Protein 1I4U (pdb70)

Sequence (361 aa):
DKIPDFVVPGKCASVDRNKLWAEQTPNRNSYAGVWYQFALTNNPYQLIEKCVRNEYSFDGKQFVIESTGIAYDGNLLKRNGKLYPNPFGEPHLSIDYENSFAAPLVILETDYSNYACLYSCIDYNFGYHSDFSFIFSRSANLADQYVKKCEAAFKNINVDTTRFVKTVQGSSCPYDTQKTLKIPDFVVPGKCASVDRNKLWAEQTPNRNSYAGVWYQFALTNNPYQLIEKCVRNEYSFDGKQFVIESTGIAYDGNLLKRNGKLYPNPFGEPHLSIDYENSFAAPLVILETDYSNYACLYSCIDYNFGYHSDFSFIFSRSANLADQYVKKCEAAFKNINVDTTRFVKTVQGSSCPYDTQKTL

Structure (mmCIF, N/CA/C/O backbone):
data_1I4U
#
_entry.id   1I4U
#
_cell.length_a   41.230
_cell.length_b   79.720
_cell.length_c   109.490
_cell.angle_alpha   90.00
_cell.angle_beta   90.00
_cell.angle_gamma   90.00
#
_symmetry.space_group_name_H-M   'P 21 21 21'
#
loop_
_entity.id
_entity.type
_entity.pdbx_description
1 polymer CRUSTACYANIN
2 non-polymer 'SULFATE ION'
3 non-polymer (4S)-2-METHYL-2,4-PENTANEDIOL
4 water water
#
loop_
_atom_site.group_PDB
_atom_site.id
_atom_site.type_symbol
_atom_site.label_atom_id
_atom_site.label_alt_id
_atom_site.label_comp_id
_atom_site.label_asym_id
_atom_site.label_entity_id
_atom_site.label_seq_id
_atom_site.pdbx_PDB_ins_code
_atom_site.Cartn_x
_atom_site.Cartn_y
_atom_site.Cartn_z
_atom_site.occupancy
_atom_site.B_iso_or_equiv
_atom_site.auth_seq_id
_atom_site.auth_comp_id
_atom_site.auth_asym_id
_atom_site.auth_atom_id
_atom_site.pdbx_PDB_model_num
ATOM 1 N N . ASP A 1 1 ? -2.442 -8.866 15.757 1.00 35.53 1 ASP A N 1
ATOM 2 C CA . ASP A 1 1 ? -0.993 -8.852 15.938 1.00 26.90 1 ASP A CA 1
ATOM 3 C C . ASP A 1 1 ? -0.522 -7.585 16.645 1.00 26.61 1 ASP A C 1
ATOM 4 O O . ASP A 1 1 ? -1.053 -6.477 16.596 1.00 31.55 1 ASP A O 1
ATOM 9 N N . LYS A 1 2 ? 0.553 -7.725 17.403 1.00 27.65 2 LYS A N 1
ATOM 10 C CA . LYS A 1 2 ? 1.035 -6.549 18.159 1.00 32.29 2 LYS A CA 1
ATOM 11 C C . LYS A 1 2 ? 2.453 -6.299 17.700 1.00 29.59 2 LYS A C 1
ATOM 12 O O . LYS A 1 2 ? 3.244 -7.179 17.331 1.00 35.37 2 LYS A O 1
ATOM 18 N N . ILE A 1 3 ? 2.799 -5.019 17.658 1.00 23.73 3 ILE A N 1
ATOM 19 C CA . ILE A 1 3 ? 4.135 -4.630 17.220 1.00 21.04 3 ILE A CA 1
ATOM 20 C C . ILE A 1 3 ? 4.662 -3.575 18.149 1.00 18.67 3 ILE A C 1
ATOM 21 O O . ILE A 1 3 ? 3.795 -3.047 18.886 1.00 20.97 3 ILE A O 1
ATOM 26 N N . PRO A 1 4 ? 5.954 -3.250 18.138 1.00 19.64 4 PRO A N 1
ATOM 27 C CA . PRO A 1 4 ? 6.441 -2.251 19.101 1.00 20.19 4 PRO A CA 1
ATOM 28 C C . PRO A 1 4 ? 5.721 -0.914 18.906 1.00 18.58 4 PRO A C 1
ATOM 29 O O . PRO A 1 4 ? 5.344 -0.500 17.796 1.00 16.32 4 PRO A O 1
ATOM 33 N N . ASP A 1 5 ? 5.541 -0.216 20.016 1.00 20.24 5 ASP A N 1
ATOM 34 C CA . ASP A 1 5 ? 4.811 1.066 19.956 1.00 20.06 5 ASP A CA 1
ATOM 35 C C . ASP A 1 5 ? 5.607 2.167 19.289 1.00 17.27 5 ASP A C 1
ATOM 36 O O . ASP A 1 5 ? 5.092 3.279 19.079 1.00 19.79 5 ASP A O 1
ATOM 41 N N . PHE A 1 6 ? 6.843 1.934 18.903 1.00 14.23 6 PHE A N 1
ATOM 42 C CA . PHE A 1 6 ? 7.617 2.901 18.117 1.00 13.48 6 PHE A CA 1
ATOM 43 C C . PHE A 1 6 ? 7.634 2.528 16.633 1.00 12.95 6 PHE A C 1
ATOM 44 O O . PHE A 1 6 ? 8.367 3.200 15.866 1.00 14.00 6 PHE A O 1
ATOM 52 N N . VAL A 1 7 ? 6.883 1.524 16.228 1.00 12.09 7 VAL A N 1
ATOM 53 C CA . VAL A 1 7 ? 6.698 1.227 14.816 1.00 11.91 7 VAL A CA 1
ATOM 54 C C . VAL A 1 7 ? 5.261 1.616 14.464 1.00 12.67 7 VAL A C 1
ATOM 55 O O . VAL A 1 7 ? 4.309 0.994 14.901 1.00 16.82 7 VAL A O 1
ATOM 59 N N . VAL A 1 8 ? 5.078 2.666 13.673 1.00 12.68 8 VAL A N 1
ATOM 60 C CA . VAL A 1 8 ? 3.821 3.373 13.552 1.00 13.86 8 VAL A CA 1
ATOM 61 C C . VAL A 1 8 ? 3.352 3.367 12.119 1.00 14.57 8 VAL A C 1
ATOM 62 O O . VAL A 1 8 ? 4.167 3.671 11.219 1.00 13.28 8 VAL A O 1
ATOM 66 N N . PRO A 1 9 ? 2.099 3.074 11.805 1.00 13.58 9 PRO A N 1
ATOM 67 C CA . PRO A 1 9 ? 1.661 3.186 10.402 1.00 14.39 9 PRO A CA 1
ATOM 68 C C . PRO A 1 9 ? 1.897 4.574 9.825 1.00 15.58 9 PRO A C 1
ATOM 69 O O . PRO A 1 9 ? 1.833 5.574 10.533 1.00 18.02 9 PRO A O 1
ATOM 73 N N . GLY A 1 10 ? 2.115 4.533 8.495 1.00 15.77 10 GLY A N 1
ATOM 74 C CA . GLY A 1 10 ? 2.253 5.684 7.653 1.00 18.51 10 GLY A CA 1
ATOM 75 C C . GLY A 1 10 ? 3.697 6.154 7.570 1.00 16.17 10 GLY A C 1
ATOM 76 O O . GLY A 1 10 ? 4.602 5.513 8.069 1.00 17.54 10 GLY A O 1
ATOM 77 N N . LYS A 1 11 ? 3.900 7.268 6.910 1.00 19.94 11 LYS A N 1
ATOM 78 C CA . LYS A 1 11 ? 5.201 7.856 6.686 1.00 20.16 11 LYS A CA 1
ATOM 79 C C . LYS A 1 11 ? 5.591 8.876 7.750 1.00 19.28 11 LYS A C 1
ATOM 80 O O . LYS A 1 11 ? 4.764 9.434 8.466 1.00 22.86 11 LYS A O 1
ATOM 86 N N . CYS A 1 12 ? 6.903 9.112 7.788 1.00 18.64 12 CYS A N 1
ATOM 87 C CA . CYS A 1 12 ? 7.399 10.197 8.641 1.00 19.20 12 CYS A CA 1
ATOM 88 C C . CYS A 1 12 ? 6.739 11.519 8.282 1.00 23.42 12 CYS A C 1
ATOM 89 O O . CYS A 1 12 ? 6.513 11.880 7.117 1.00 26.00 12 CYS A O 1
ATOM 92 N N . ALA A 1 13 ? 6.409 12.305 9.297 1.00 27.74 13 ALA A N 1
ATOM 93 C CA . ALA A 1 13 ? 5.782 13.624 9.213 1.00 32.78 13 ALA A CA 1
ATOM 94 C C . ALA A 1 13 ? 6.683 14.618 8.502 1.00 29.92 13 ALA A C 1
ATOM 95 O O . ALA A 1 13 ? 7.904 14.374 8.445 1.00 34.57 13 ALA A O 1
ATOM 97 N N . SER A 1 14 ? 6.054 15.670 8.000 1.00 33.82 14 SER A N 1
ATOM 98 C CA . SER A 1 14 ? 6.689 16.763 7.303 1.00 44.41 14 SER A CA 1
ATOM 99 C C . SER A 1 14 ? 7.806 17.445 8.079 1.00 50.70 14 SER A C 1
ATOM 100 O O . SER A 1 14 ? 8.967 17.394 7.638 1.00 68.53 14 SER A O 1
ATOM 103 N N . VAL A 1 15 ? 7.467 18.054 9.204 1.00 53.57 15 VAL A N 1
ATOM 104 C CA . VAL A 1 15 ? 8.511 18.751 9.937 1.00 56.01 15 VAL A CA 1
ATOM 105 C C . VAL A 1 15 ? 9.320 19.745 9.068 1.00 58.10 15 VAL A C 1
ATOM 106 O O . VAL A 1 15 ? 10.145 19.261 8.260 1.00 77.34 15 VAL A O 1
ATOM 110 N N . ASP A 1 16 ? 9.099 21.019 9.235 1.00 52.16 16 ASP A N 1
ATOM 111 C CA . ASP A 1 16 ? 9.667 22.200 8.623 1.00 43.63 16 ASP A CA 1
ATOM 112 C C . ASP A 1 16 ? 11.132 22.401 8.989 1.00 38.65 16 ASP A C 1
ATOM 113 O O . ASP A 1 16 ? 11.559 23.283 9.680 1.00 35.47 16 ASP A O 1
ATOM 118 N N . ARG A 1 17 ? 11.933 21.516 8.441 1.00 32.13 17 ARG A N 1
ATOM 119 C CA . ARG A 1 17 ? 13.359 21.535 8.652 1.00 24.73 17 ARG A CA 1
ATOM 120 C C . ARG A 1 17 ? 14.084 22.771 8.121 1.00 28.37 17 ARG A C 1
ATOM 121 O O . ARG A 1 17 ? 15.017 23.182 8.807 1.00 30.77 17 ARG A O 1
ATOM 129 N N . ASN A 1 18 ? 13.774 23.386 6.967 1.00 28.25 18 ASN A N 1
ATOM 130 C CA . ASN A 1 18 ? 14.626 24.473 6.460 1.00 30.01 18 ASN A CA 1
ATOM 131 C C . ASN A 1 18 ? 14.625 25.678 7.396 1.00 29.23 18 ASN A C 1
ATOM 132 O O . ASN A 1 18 ? 15.617 26.365 7.627 1.00 29.94 18 ASN A O 1
ATOM 137 N N . LYS A 1 19 ? 13.441 25.954 7.914 1.00 31.94 19 LYS A N 1
ATOM 138 C CA . LYS A 1 19 ? 13.333 27.084 8.826 1.00 32.23 19 LYS A CA 1
ATOM 139 C C . LYS A 1 19 ? 14.166 26.812 10.076 1.00 28.22 19 LYS A C 1
ATOM 140 O O . LYS A 1 19 ? 14.899 27.687 10.564 1.00 26.16 19 LYS A O 1
ATOM 146 N N . LEU A 1 20 ? 14.017 25.586 10.600 1.00 25.37 20 LEU A N 1
ATOM 147 C CA . LEU A 1 20 ? 14.698 25.242 11.857 1.00 23.97 20 LEU A CA 1
ATOM 148 C C . LEU A 1 20 ? 16.190 25.330 11.599 1.00 21.44 20 LEU A C 1
ATOM 149 O O . LEU A 1 20 ? 16.993 25.857 12.385 1.00 24.51 20 LEU A O 1
ATOM 154 N N . TRP A 1 21 ? 16.575 24.786 10.464 1.00 20.96 21 TRP A N 1
ATOM 155 C CA . TRP A 1 21 ? 17.992 24.709 10.132 1.00 21.12 21 TRP A CA 1
ATOM 156 C C . TRP A 1 21 ? 18.587 26.112 10.111 1.00 20.73 21 TRP A C 1
ATOM 157 O O . TRP A 1 21 ? 19.617 26.417 10.693 1.00 23.79 21 TRP A O 1
ATOM 168 N N . ALA A 1 22 ? 17.906 26.998 9.381 1.00 23.26 22 ALA A N 1
ATOM 169 C CA . ALA A 1 22 ? 18.362 28.384 9.303 1.00 24.30 22 ALA A CA 1
ATOM 170 C C . ALA A 1 22 ? 18.337 29.104 10.662 1.00 23.51 22 ALA A C 1
ATOM 171 O O . ALA A 1 22 ? 19.172 29.956 10.973 1.00 27.05 22 ALA A O 1
ATOM 173 N N . GLU A 1 23 ? 17.370 28.827 11.552 1.00 26.06 23 GLU A N 1
ATOM 174 C CA . GLU A 1 23 ? 17.426 29.413 12.879 1.00 25.74 23 GLU A CA 1
ATOM 175 C C . GLU A 1 23 ? 18.615 28.933 13.698 1.00 23.13 23 GLU A C 1
ATOM 176 O O . GLU A 1 23 ? 19.174 29.642 14.557 1.00 27.03 23 GLU A O 1
ATOM 182 N N . GLN A 1 24 ? 18.969 27.675 13.458 1.00 19.76 24 GLN A N 1
ATOM 183 C CA . GLN A 1 24 ? 19.908 27.000 14.358 1.00 19.71 24 GLN A CA 1
ATOM 184 C C . GLN A 1 24 ? 21.346 27.162 13.921 1.00 19.83 24 GLN A C 1
ATOM 185 O O . GLN A 1 24 ? 22.227 27.093 14.768 1.00 20.44 24 GLN A O 1
ATOM 191 N N . THR A 1 25 ? 21.609 27.338 12.614 1.00 24.51 25 THR A N 1
ATOM 192 C CA . THR A 1 25 ? 23.017 27.437 12.187 1.00 25.47 25 THR A CA 1
ATOM 193 C C . THR A 1 25 ? 23.774 28.545 12.891 1.00 24.16 25 THR A C 1
ATOM 194 O O . THR A 1 25 ? 24.934 28.337 13.269 1.00 27.72 25 THR A O 1
ATOM 198 N N . PRO A 1 26 ? 23.225 29.740 13.108 1.00 24.63 26 PRO A N 1
ATOM 199 C CA . PRO A 1 26 ? 23.991 30.782 13.803 1.00 26.18 26 PRO A CA 1
ATOM 200 C C . PRO A 1 26 ? 24.234 30.530 15.280 1.00 26.02 26 PRO A C 1
ATOM 201 O O . PRO A 1 26 ? 24.992 31.322 15.836 1.00 27.10 26 PRO A O 1
ATOM 205 N N . ASN A 1 27 ? 23.598 29.518 15.831 1.00 24.76 27 ASN A N 1
ATOM 206 C CA . ASN A 1 27 ? 23.501 29.377 17.283 1.00 22.13 27 ASN A CA 1
ATOM 207 C C . ASN A 1 27 ? 24.219 28.153 17.785 1.00 21.03 27 ASN A C 1
ATOM 208 O O . ASN A 1 27 ? 23.954 27.721 18.918 1.00 19.74 27 ASN A O 1
ATOM 213 N N . ARG A 1 28 ? 25.120 27.565 17.007 1.00 20.97 28 ARG A N 1
ATOM 214 C CA . ARG A 1 28 ? 25.650 26.251 17.414 1.00 18.73 28 ARG A CA 1
ATOM 215 C C . ARG A 1 28 ? 26.358 26.342 18.746 1.00 18.22 28 ARG A C 1
ATOM 216 O O . ARG A 1 28 ? 26.284 25.460 19.587 1.00 17.21 28 ARG A O 1
ATOM 224 N N . ASN A 1 29 ? 27.070 27.448 18.981 1.00 20.69 29 ASN A N 1
ATOM 225 C CA . ASN A 1 29 ? 27.837 27.550 20.226 1.00 21.43 29 ASN A CA 1
ATOM 226 C C . ASN A 1 29 ? 26.886 27.591 21.386 1.00 21.99 29 ASN A C 1
ATOM 227 O O . ASN A 1 29 ? 27.158 27.106 22.482 1.00 23.65 29 ASN A O 1
ATOM 232 N N . SER A 1 30 ? 25.710 28.197 21.187 1.00 20.42 30 SER A N 1
ATOM 233 C CA . SER A 1 30 ? 24.752 28.245 22.285 1.00 18.51 30 SER A CA 1
ATOM 234 C C . SER A 1 30 ? 24.108 26.895 22.572 1.00 16.56 30 SER A C 1
ATOM 235 O O . SER A 1 30 ? 23.493 26.757 23.636 1.00 17.57 30 SER A O 1
ATOM 238 N N . TYR A 1 31 ? 24.187 25.966 21.652 1.00 16.53 31 TYR A N 1
ATOM 239 C CA . TYR A 1 31 ? 23.670 24.615 21.846 1.00 15.91 31 TYR A CA 1
ATOM 240 C C . TYR A 1 31 ? 24.669 23.683 22.524 1.00 13.96 31 TYR A C 1
ATOM 241 O O . TYR A 1 31 ? 24.330 22.597 22.981 1.00 14.85 31 TYR A O 1
ATOM 250 N N . ALA A 1 32 ? 25.913 24.142 22.580 1.00 15.72 32 ALA A N 1
ATOM 251 C CA . ALA A 1 32 ? 26.974 23.324 23.209 1.00 15.27 32 ALA A CA 1
ATOM 252 C C . ALA A 1 32 ? 26.790 23.320 24.733 1.00 12.97 32 ALA A C 1
ATOM 253 O O . ALA A 1 32 ? 25.911 23.955 25.288 1.00 14.76 32 ALA A O 1
ATOM 255 N N . GLY A 1 33 ? 27.626 22.542 25.397 1.00 13.92 33 GLY A N 1
ATOM 256 C CA . GLY A 1 33 ? 27.580 22.404 26.833 1.00 12.92 33 GLY A CA 1
ATOM 257 C C . GLY A 1 33 ? 26.816 21.124 27.198 1.00 12.06 33 GLY A C 1
ATOM 258 O O . GLY A 1 33 ? 26.697 20.154 26.420 1.00 12.85 33 GLY A O 1
ATOM 259 N N . VAL A 1 34 ? 26.290 21.141 28.415 1.00 12.27 34 VAL A N 1
ATOM 260 C CA . VAL A 1 34 ? 25.703 19.939 29.017 1.00 11.41 34 VAL A CA 1
ATOM 261 C C . VAL A 1 34 ? 24.200 19.971 28.915 1.00 10.52 34 VAL A C 1
ATOM 262 O O . VAL A 1 34 ? 23.564 20.957 29.297 1.00 12.15 34 VAL A O 1
ATOM 266 N N . TRP A 1 35 ? 23.648 18.881 28.394 1.00 11.14 35 TRP A N 1
ATOM 267 C CA . TRP A 1 35 ? 22.207 18.661 28.335 1.00 10.63 35 TRP A CA 1
ATOM 268 C C . TRP A 1 35 ? 21.847 17.330 29.009 1.00 11.55 35 TRP A C 1
ATOM 269 O O . TRP A 1 35 ? 22.484 16.310 28.722 1.00 14.85 35 TRP A O 1
ATOM 280 N N . TYR A 1 36 ? 20.857 17.324 29.850 1.00 10.13 36 TYR A N 1
ATOM 281 C CA . TYR A 1 36 ? 20.369 16.120 30.492 1.00 10.28 36 TYR A CA 1
ATOM 282 C C . TYR A 1 36 ? 19.146 15.619 29.745 1.00 11.38 36 TYR A C 1
ATOM 283 O O . TYR A 1 36 ? 18.303 16.385 29.300 1.00 14.21 36 TYR A O 1
ATOM 292 N N . GLN A 1 37 ? 19.015 14.304 29.598 1.00 11.48 37 GLN A N 1
ATOM 293 C CA . GLN A 1 37 ? 17.831 13.747 28.943 1.00 11.31 37 GLN A CA 1
ATOM 294 C C . GLN A 1 37 ? 16.721 13.663 29.962 1.00 11.98 37 GLN A C 1
ATOM 295 O O . GLN A 1 37 ? 16.777 12.814 30.857 1.00 13.01 37 GLN A O 1
ATOM 301 N N . PHE A 1 38 ? 15.708 14.523 29.813 1.00 12.03 38 PHE A N 1
ATOM 302 C CA . PHE A 1 38 ? 14.598 14.558 30.752 1.00 11.46 38 PHE A CA 1
ATOM 303 C C . PHE A 1 38 ? 13.627 13.406 30.533 1.00 11.42 38 PHE A C 1
ATOM 304 O O . PHE A 1 38 ? 13.136 12.832 31.499 1.00 12.24 38 PHE A O 1
ATOM 312 N N . ALA A 1 39 ? 13.331 13.129 29.261 1.00 11.57 39 ALA A N 1
ATOM 313 C CA . ALA A 1 39 ? 12.359 12.078 28.918 1.00 11.42 39 ALA A CA 1
ATOM 314 C C . ALA A 1 39 ? 12.603 11.676 27.459 1.00 11.82 39 ALA A C 1
ATOM 315 O O . ALA A 1 39 ? 13.172 12.453 26.683 1.00 11.70 39 ALA A O 1
ATOM 317 N N . LEU A 1 40 ? 12.162 10.486 27.104 1.00 10.96 40 LEU A N 1
ATOM 318 C CA . LEU A 1 40 ? 12.271 9.991 25.732 1.00 11.42 40 LEU A CA 1
ATOM 319 C C . LEU A 1 40 ? 11.169 8.965 25.472 1.00 11.24 40 LEU A C 1
ATOM 320 O O . LEU A 1 40 ? 10.680 8.338 26.406 1.00 13.07 40 LEU A O 1
ATOM 325 N N . THR A 1 41 ? 10.819 8.833 24.174 1.00 11.30 41 THR A N 1
ATOM 326 C CA . THR A 1 41 ? 9.922 7.768 23.769 1.00 12.01 41 THR A CA 1
ATOM 327 C C . THR A 1 41 ? 10.736 6.497 23.541 1.00 12.45 41 THR A C 1
ATOM 328 O O . THR A 1 41 ? 11.934 6.570 23.278 1.00 12.34 41 THR A O 1
ATOM 332 N N . ASN A 1 42 ? 10.103 5.344 23.699 1.00 12.60 42 ASN A N 1
ATOM 333 C CA . ASN A 1 42 ? 10.743 4.026 23.668 1.00 13.98 42 ASN A CA 1
ATOM 334 C C . ASN A 1 42 ? 11.793 3.909 22.590 1.00 12.19 42 ASN A C 1
ATOM 335 O O . ASN A 1 42 ? 11.513 4.082 21.415 1.00 13.24 42 ASN A O 1
ATOM 340 N N . ASN A 1 43 ? 13.027 3.665 22.997 1.00 12.24 43 ASN A N 1
ATOM 341 C CA . ASN A 1 43 ? 14.179 3.735 22.089 1.00 11.90 43 ASN A CA 1
ATOM 342 C C . ASN A 1 43 ? 15.020 2.512 22.362 1.00 13.08 43 ASN A C 1
ATOM 343 O O . ASN A 1 43 ? 15.589 2.387 23.428 1.00 17.66 43 ASN A O 1
ATOM 348 N N . PRO A 1 44 ? 15.069 1.555 21.436 1.00 11.96 44 PRO A N 1
ATOM 349 C CA . PRO A 1 44 ? 15.823 0.299 21.658 1.00 12.49 44 PRO A CA 1
ATOM 350 C C . PRO A 1 44 ? 17.311 0.458 21.399 1.00 11.53 44 PRO A C 1
ATOM 351 O O . PRO A 1 44 ? 18.058 -0.488 21.554 1.00 14.24 44 PRO A O 1
ATOM 355 N N . TYR A 1 45 ? 17.749 1.660 21.022 1.00 12.23 45 TYR A N 1
ATOM 356 C CA . TYR A 1 45 ? 19.154 1.912 20.680 1.00 12.68 45 TYR A CA 1
ATOM 357 C C . TYR A 1 45 ? 19.891 2.603 21.810 1.00 13.53 45 TYR A C 1
ATOM 358 O O . TYR A 1 45 ? 21.107 2.534 21.867 1.00 23.18 45 TYR A O 1
ATOM 367 N N . GLN A 1 46 ? 19.256 3.316 22.680 1.00 10.83 46 GLN A N 1
ATOM 368 C CA . GLN A 1 46 ? 19.883 4.090 23.763 1.00 11.17 46 GLN A CA 1
ATOM 369 C C . GLN A 1 46 ? 20.381 3.118 24.794 1.00 10.83 46 GLN A C 1
ATOM 370 O O . GLN A 1 46 ? 19.617 2.459 25.495 1.00 12.59 46 GLN A O 1
ATOM 376 N N . LEU A 1 47 ? 21.691 3.023 24.909 1.00 11.63 47 LEU A N 1
ATOM 377 C CA . LEU A 1 47 ? 22.324 2.115 25.865 1.00 11.09 47 LEU A CA 1
ATOM 378 C C . LEU A 1 47 ? 22.460 2.642 27.273 1.00 11.00 47 LEU A C 1
ATOM 379 O O . LEU A 1 47 ? 22.733 1.915 28.196 1.00 13.05 47 LEU A O 1
ATOM 384 N N . ILE A 1 48 ? 22.237 3.922 27.513 1.00 11.57 48 ILE A N 1
ATOM 385 C CA . ILE A 1 48 ? 22.280 4.561 28.772 1.00 10.27 48 ILE A CA 1
ATOM 386 C C . ILE A 1 48 ? 20.870 4.727 29.316 1.00 10.53 48 ILE A C 1
ATOM 387 O O . ILE A 1 48 ? 20.044 5.423 28.763 1.00 11.24 48 ILE A O 1
ATOM 392 N N . GLU A 1 49 ? 20.602 4.058 30.423 1.00 11.29 49 GLU A N 1
ATOM 393 C CA . GLU A 1 49 ? 19.258 4.027 30.988 1.00 11.59 49 GLU A CA 1
ATOM 394 C C . GLU A 1 49 ? 18.958 5.218 31.896 1.00 11.31 49 GLU A C 1
ATOM 395 O O . GLU A 1 49 ? 17.873 5.816 31.824 1.00 12.57 49 GLU A O 1
ATOM 401 N N . LYS A 1 50 ? 19.878 5.499 32.806 1.00 10.86 50 LYS A N 1
ATOM 402 C CA . LYS A 1 50 ? 19.657 6.461 33.849 1.00 10.12 50 LYS A CA 1
ATOM 403 C C . LYS A 1 50 ? 20.737 7.542 33.845 1.00 9.59 50 LYS A C 1
ATOM 404 O O . LYS A 1 50 ? 21.882 7.317 33.391 1.00 10.80 50 LYS A O 1
ATOM 410 N N . CYS A 1 51 ? 20.414 8.720 34.351 1.00 10.24 51 CYS A N 1
ATOM 411 C CA . CYS A 1 51 ? 21.366 9.800 34.631 1.00 10.18 51 CYS A CA 1
ATOM 412 C C . CYS A 1 51 ? 22.010 10.313 33.362 1.00 9.63 51 CYS A C 1
ATOM 413 O O . CYS A 1 51 ? 23.139 10.783 33.375 1.00 10.15 51 CYS A O 1
ATOM 416 N N . VAL A 1 52 ? 21.275 10.235 32.260 1.00 9.88 52 VAL A N 1
ATOM 417 C CA . VAL A 1 52 ? 21.806 10.503 30.920 1.00 9.34 52 VAL A CA 1
ATOM 418 C C . VAL A 1 52 ? 22.214 11.957 30.785 1.00 9.11 52 VAL A C 1
ATOM 419 O O . VAL A 1 52 ? 21.362 12.859 30.885 1.00 10.32 52 VAL A O 1
ATOM 423 N N . ARG A 1 53 ? 23.501 12.168 30.578 1.00 9.77 53 ARG A N 1
ATOM 424 C CA . ARG A 1 53 ? 24.154 13.453 30.580 1.00 9.62 53 ARG A CA 1
ATOM 425 C C . ARG A 1 53 ? 24.959 13.559 29.279 1.00 9.88 53 ARG A C 1
ATOM 426 O O . ARG A 1 53 ? 25.860 12.774 29.065 1.00 10.26 53 ARG A O 1
ATOM 434 N N . ASN A 1 54 ? 24.599 14.518 28.449 1.00 9.25 54 ASN A N 1
ATOM 435 C CA . ASN A 1 54 ? 25.200 14.665 27.113 1.00 9.95 54 ASN A CA 1
ATOM 436 C C . ASN A 1 54 ? 25.980 15.978 27.086 1.00 10.57 54 ASN A C 1
ATOM 437 O O . ASN A 1 54 ? 25.423 17.043 27.180 1.00 11.57 54 ASN A O 1
ATOM 442 N N . GLU A 1 55 ? 27.305 15.827 26.981 1.00 11.58 55 GLU A N 1
ATOM 443 C CA . GLU A 1 55 ? 28.220 16.968 26.986 1.00 11.43 55 GLU A CA 1
ATOM 444 C C . GLU A 1 55 ? 28.660 17.207 25.536 1.00 11.47 55 GLU A C 1
ATOM 445 O O . GLU A 1 55 ? 29.254 16.333 24.925 1.00 12.96 55 GLU A O 1
ATOM 451 N N . TYR A 1 56 ? 28.330 18.372 25.021 1.00 12.01 56 TYR A N 1
ATOM 452 C CA . TYR A 1 56 ? 28.604 18.739 23.655 1.00 12.52 56 TYR A CA 1
ATOM 453 C C . TYR A 1 56 ? 29.700 19.814 23.551 1.00 13.89 56 TYR A C 1
ATOM 454 O O . TYR A 1 56 ? 29.639 20.847 24.240 1.00 16.90 56 TYR A O 1
ATOM 463 N N . SER A 1 57 ? 30.676 19.606 22.682 1.00 13.36 57 SER A N 1
ATOM 464 C CA . SER A 1 57 ? 31.747 20.552 22.360 1.00 15.32 57 SER A CA 1
ATOM 465 C C . SER A 1 57 ? 31.648 20.893 20.886 1.00 15.33 57 SER A C 1
ATOM 466 O O . SER A 1 57 ? 31.587 19.974 20.050 1.00 20.65 57 SER A O 1
ATOM 469 N N . PHE A 1 58 ? 31.609 22.150 20.540 1.00 15.78 58 PHE A N 1
ATOM 470 C CA . PHE A 1 58 ? 31.460 22.564 19.168 1.00 16.15 58 PHE A CA 1
ATOM 471 C C . PHE A 1 58 ? 32.812 23.075 18.658 1.00 17.14 58 PHE A C 1
ATOM 472 O O . PHE A 1 58 ? 33.381 23.945 19.272 1.00 20.07 58 PHE A O 1
ATOM 480 N N . ASP A 1 59 ? 33.275 22.506 17.561 1.00 22.33 59 ASP A N 1
ATOM 481 C CA . ASP A 1 59 ? 34.608 22.783 17.079 1.00 28.63 59 ASP A CA 1
ATOM 482 C C . ASP A 1 59 ? 34.558 23.689 15.847 1.00 30.08 59 ASP A C 1
ATOM 483 O O . ASP A 1 59 ? 35.584 23.810 15.175 1.00 36.78 59 ASP A O 1
ATOM 488 N N . GLY A 1 60 ? 33.380 24.237 15.572 1.00 27.67 60 GLY A N 1
ATOM 489 C CA . GLY A 1 60 ? 33.151 25.103 14.442 1.00 29.51 60 GLY A CA 1
ATOM 490 C C . GLY A 1 60 ? 32.539 24.412 13.245 1.00 28.53 60 GLY A C 1
ATOM 491 O O . GLY A 1 60 ? 32.003 25.069 12.356 1.00 36.76 60 GLY A O 1
ATOM 492 N N . LYS A 1 61 ? 32.613 23.088 13.177 1.00 28.18 61 LYS A N 1
ATOM 493 C CA . LYS A 1 61 ? 32.019 22.307 12.095 1.00 29.44 61 LYS A CA 1
ATOM 494 C C . LYS A 1 61 ? 31.158 21.142 12.549 1.00 25.80 61 LYS A C 1
ATOM 495 O O . LYS A 1 61 ? 30.315 20.673 11.787 1.00 28.07 61 LYS A O 1
ATOM 501 N N . GLN A 1 62 ? 31.335 20.668 13.789 1.00 21.40 62 GLN A N 1
ATOM 502 C CA . GLN A 1 62 ? 30.447 19.650 14.309 1.00 19.74 62 GLN A CA 1
ATOM 503 C C . GLN A 1 62 ? 30.550 19.712 15.829 1.00 16.23 62 GLN A C 1
ATOM 504 O O . GLN A 1 62 ? 31.389 20.421 16.374 1.00 18.05 62 GLN A O 1
ATOM 510 N N . PHE A 1 63 ? 29.721 18.921 16.452 1.00 16.93 63 PHE A N 1
ATOM 511 C CA . PHE A 1 63 ? 29.769 18.676 17.884 1.00 15.18 63 PHE A CA 1
ATOM 512 C C . PHE A 1 63 ? 30.372 17.332 18.152 1.00 14.68 63 PHE A C 1
ATOM 513 O O . PHE A 1 63 ? 29.993 16.328 17.552 1.00 16.42 63 PHE A O 1
ATOM 521 N N . VAL A 1 64 ? 31.295 17.317 19.104 1.00 12.88 64 VAL A N 1
ATOM 522 C CA . VAL A 1 64 ? 31.800 16.141 19.734 1.00 13.70 64 VAL A CA 1
ATOM 523 C C . VAL A 1 64 ? 31.034 15.921 21.031 1.00 12.29 64 VAL A C 1
ATOM 524 O O . VAL A 1 64 ? 30.786 16.859 21.794 1.00 15.56 64 VAL A O 1
ATOM 528 N N . ILE A 1 65 ? 30.588 14.707 21.270 1.00 12.89 65 ILE A N 1
ATOM 529 C CA . ILE A 1 65 ? 29.651 14.411 22.339 1.00 12.08 65 ILE A CA 1
ATOM 530 C C . ILE A 1 65 ? 30.267 13.379 23.252 1.00 11.83 65 ILE A C 1
ATOM 531 O O . ILE A 1 65 ? 30.767 12.376 22.762 1.00 12.94 65 ILE A O 1
ATOM 536 N N . GLU A 1 66 ? 30.172 13.612 24.560 1.00 10.94 66 GLU A N 1
ATOM 537 C CA . GLU A 1 66 ? 30.400 12.577 25.548 1.00 11.05 66 GLU A CA 1
ATOM 538 C C . GLU A 1 66 ? 29.054 12.384 26.263 1.00 11.27 66 GLU A C 1
ATOM 539 O O . GLU A 1 66 ? 28.558 13.281 26.931 1.00 11.71 66 GLU A O 1
ATOM 545 N N . SER A 1 67 ? 28.458 11.203 26.082 1.00 10.20 67 SER A N 1
ATOM 546 C CA . SER A 1 67 ? 27.214 10.843 26.693 1.00 9.91 67 SER A CA 1
ATOM 547 C C . SER A 1 67 ? 27.495 9.832 27.800 1.00 9.41 67 SER A C 1
ATOM 548 O O . SER A 1 67 ? 28.157 8.828 27.570 1.00 11.48 67 SER A O 1
ATOM 551 N N . THR A 1 68 ? 27.023 10.116 29.021 1.00 9.64 68 THR A N 1
ATOM 552 C CA . THR A 1 68 ? 27.349 9.286 30.159 1.00 9.64 68 THR A CA 1
ATOM 553 C C . THR A 1 68 ? 26.079 9.035 30.972 1.00 9.58 68 THR A C 1
ATOM 554 O O . THR A 1 68 ? 25.068 9.723 30.886 1.00 9.67 68 THR A O 1
ATOM 558 N N . GLY A 1 69 ? 26.183 8.025 31.831 1.00 10.07 69 GLY A N 1
ATOM 559 C CA . GLY A 1 69 ? 25.093 7.702 32.766 1.00 9.52 69 GLY A CA 1
ATOM 560 C C . GLY A 1 69 ? 25.260 6.241 33.200 1.00 9.72 69 GLY A C 1
ATOM 561 O O . GLY A 1 69 ? 26.388 5.727 33.170 1.00 11.79 69 GLY A O 1
ATOM 562 N N . ILE A 1 70 ? 24.163 5.639 33.606 1.00 10.54 70 ILE A N 1
ATOM 563 C CA . ILE A 1 70 ? 24.141 4.265 34.094 1.00 11.15 70 ILE A CA 1
ATOM 564 C C . ILE A 1 70 ? 23.501 3.396 33.012 1.00 11.35 70 ILE A C 1
ATOM 565 O O . ILE A 1 70 ? 22.372 3.684 32.601 1.00 12.25 70 ILE A O 1
ATOM 570 N N . ALA A 1 71 ? 24.201 2.359 32.597 1.00 11.81 71 ALA A N 1
ATOM 571 C CA . ALA A 1 71 ? 23.766 1.411 31.570 1.00 13.02 71 ALA A CA 1
ATOM 572 C C . ALA A 1 71 ? 22.699 0.502 32.156 1.00 14.39 71 ALA A C 1
ATOM 573 O O . ALA A 1 71 ? 22.483 0.506 33.387 1.00 13.02 71 ALA A O 1
ATOM 575 N N . TYR A 1 72 ? 22.048 -0.279 31.294 1.00 14.46 72 TYR A N 1
ATOM 576 C CA . TYR A 1 72 ? 20.984 -1.186 31.722 1.00 14.28 72 TYR A CA 1
ATOM 577 C C . TYR A 1 72 ? 21.462 -2.289 32.661 1.00 15.62 72 TYR A C 1
ATOM 578 O O . TYR A 1 72 ? 20.661 -2.849 33.419 1.00 21.97 72 TYR A O 1
ATOM 587 N N . ASP A 1 73 ? 22.753 -2.577 32.690 1.00 15.91 73 ASP A N 1
ATOM 588 C CA . ASP A 1 73 ? 23.305 -3.563 33.599 1.00 18.15 73 ASP A CA 1
ATOM 589 C C . ASP A 1 73 ? 23.702 -2.941 34.935 1.00 19.39 73 ASP A C 1
ATOM 590 O O . ASP A 1 73 ? 24.232 -3.601 35.831 1.00 23.76 73 ASP A O 1
ATOM 595 N N . GLY A 1 74 ? 23.530 -1.654 35.101 1.00 16.90 74 GLY A N 1
ATOM 596 C CA . GLY A 1 74 ? 23.920 -1.002 36.306 1.00 17.04 74 GLY A CA 1
ATOM 597 C C . GLY A 1 74 ? 25.304 -0.387 36.363 1.00 16.26 74 GLY A C 1
ATOM 598 O O . GLY A 1 74 ? 25.642 0.240 37.396 1.00 16.35 74 GLY A O 1
ATOM 599 N N . ASN A 1 75 ? 26.112 -0.535 35.326 1.00 15.42 75 ASN A N 1
ATOM 600 C CA . ASN A 1 75 ? 27.452 0.051 35.342 1.00 14.83 75 ASN A CA 1
ATOM 601 C C . ASN A 1 75 ? 27.442 1.435 34.744 1.00 13.04 75 ASN A C 1
ATOM 602 O O . ASN A 1 75 ? 26.646 1.728 33.861 1.00 14.57 75 ASN A O 1
ATOM 607 N N . LEU A 1 76 ? 28.379 2.258 35.207 1.00 13.35 76 LEU A N 1
ATOM 608 C CA . LEU A 1 76 ? 28.668 3.517 34.521 1.00 13.23 76 LEU A CA 1
ATOM 609 C C . LEU A 1 76 ? 29.067 3.236 33.071 1.00 12.41 76 LEU A C 1
ATOM 610 O O . LEU A 1 76 ? 29.766 2.277 32.797 1.00 13.40 76 LEU A O 1
ATOM 615 N N . LEU A 1 77 ? 28.684 4.139 32.163 1.00 12.24 77 LEU A N 1
ATOM 616 C CA . LEU A 1 77 ? 28.937 4.022 30.754 1.00 11.69 77 LEU A CA 1
ATOM 617 C C . LEU A 1 77 ? 29.152 5.386 30.136 1.00 11.50 77 LEU A C 1
ATOM 618 O O . LEU A 1 77 ? 28.443 6.329 30.450 1.00 11.79 77 LEU A O 1
ATOM 623 N N . LYS A 1 78 ? 30.166 5.456 29.291 1.00 12.51 78 LYS A N 1
ATOM 624 C CA . LYS A 1 78 ? 30.433 6.603 28.450 1.00 12.11 78 LYS A CA 1
ATOM 625 C C . LYS A 1 78 ? 30.360 6.167 26.991 1.00 12.81 78 LYS A C 1
ATOM 626 O O . LYS A 1 78 ? 30.976 5.142 26.668 1.00 15.08 78 LYS A O 1
ATOM 632 N N . ARG A 1 79 ? 29.653 6.958 26.213 1.00 12.10 79 ARG A N 1
ATOM 633 C CA . ARG A 1 79 ? 29.550 6.773 24.785 1.00 13.73 79 ARG A CA 1
ATOM 634 C C . ARG A 1 79 ? 30.040 8.016 24.079 1.00 13.30 79 ARG A C 1
ATOM 635 O O . ARG A 1 79 ? 29.645 9.105 24.410 1.00 15.80 79 ARG A O 1
ATOM 643 N N . ASN A 1 80 ? 30.908 7.831 23.075 1.00 14.37 80 ASN A N 1
ATOM 644 C CA . ASN A 1 80 ? 31.414 8.912 22.217 1.00 12.17 80 ASN A CA 1
ATOM 645 C C . ASN A 1 80 ? 30.532 9.093 20.985 1.00 12.33 80 ASN A C 1
ATOM 646 O O . ASN A 1 80 ? 30.267 8.113 20.283 1.00 13.89 80 ASN A O 1
ATOM 651 N N . GLY A 1 81 ? 30.077 10.321 20.815 1.00 12.08 81 GLY A N 1
ATOM 652 C CA . GLY A 1 81 ? 29.194 10.661 19.723 1.00 11.40 81 GLY A CA 1
ATOM 653 C C . GLY A 1 81 ? 29.662 11.865 18.972 1.00 11.15 81 GLY A C 1
ATOM 654 O O . GLY A 1 81 ? 30.600 12.581 19.362 1.00 11.89 81 GLY A O 1
ATOM 655 N N . LYS A 1 82 ? 29.015 12.116 17.821 1.00 11.71 82 LYS A N 1
ATOM 656 C CA . LYS A 1 82 ? 29.207 13.298 17.010 1.00 11.75 82 LYS A CA 1
ATOM 657 C C . LYS A 1 82 ? 27.868 13.765 16.468 1.00 11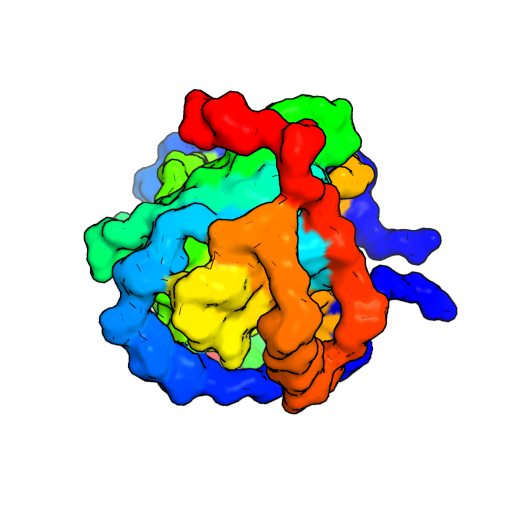.35 82 LYS A C 1
ATOM 658 O O . LYS A 1 82 ? 26.986 12.945 16.239 1.00 12.59 82 LYS A O 1
ATOM 664 N N . LEU A 1 83 ? 27.760 15.078 16.264 1.00 12.12 83 LEU A N 1
ATOM 665 C CA . LEU A 1 83 ? 26.596 15.630 15.581 1.00 11.87 83 LEU A CA 1
ATOM 666 C C . LEU A 1 83 ? 27.149 16.495 14.454 1.00 13.56 83 LEU A C 1
ATOM 667 O O . LEU A 1 83 ? 27.904 17.410 14.719 1.00 18.15 83 LEU A O 1
ATOM 672 N N . TYR A 1 84 ? 26.826 16.176 13.215 1.00 14.35 84 TYR A N 1
ATOM 673 C CA . TYR A 1 84 ? 27.430 16.882 12.080 1.00 15.12 84 TYR A CA 1
ATOM 674 C C . TYR A 1 84 ? 26.377 17.085 11.015 1.00 14.50 84 TYR A C 1
ATOM 675 O O . TYR A 1 84 ? 25.371 16.348 10.977 1.00 14.28 84 TYR A O 1
ATOM 684 N N . PRO A 1 85 ? 26.521 18.008 10.091 1.00 15.79 85 PRO A N 1
ATOM 685 C CA . PRO A 1 85 ? 25.473 18.172 9.067 1.00 16.76 85 PRO A CA 1
ATOM 686 C C . PRO A 1 85 ? 25.292 16.902 8.226 1.00 14.00 85 PRO A C 1
ATOM 687 O O . PRO A 1 85 ? 26.219 16.158 7.909 1.00 15.79 85 PRO A O 1
ATOM 691 N N . ASN A 1 86 ? 24.046 16.661 7.860 1.00 14.18 86 ASN A N 1
ATOM 692 C CA . ASN A 1 86 ? 23.734 15.508 7.020 1.00 14.85 86 ASN A CA 1
ATOM 693 C C . ASN A 1 86 ? 24.617 15.500 5.774 1.00 14.49 86 ASN A C 1
ATOM 694 O O . ASN A 1 86 ? 24.801 16.544 5.135 1.00 17.54 86 ASN A O 1
ATOM 699 N N . PRO A 1 87 ? 25.303 14.401 5.469 1.00 15.65 87 PRO A N 1
ATOM 700 C CA . PRO A 1 87 ? 26.279 14.426 4.367 1.00 16.08 87 PRO A CA 1
ATOM 701 C C . PRO A 1 87 ? 25.756 14.676 2.956 1.00 16.40 87 PRO A C 1
ATOM 702 O O . PRO A 1 87 ? 26.555 14.959 2.031 1.00 20.23 87 PRO A O 1
ATOM 706 N N . PHE A 1 88 ? 24.466 14.624 2.729 1.00 16.46 88 PHE A N 1
ATOM 707 C CA . PHE A 1 88 ? 23.899 14.937 1.425 1.00 17.60 88 PHE A CA 1
ATOM 708 C C . PHE A 1 88 ? 23.445 16.377 1.330 1.00 19.20 88 PHE A C 1
ATOM 709 O O . PHE A 1 88 ? 22.834 16.788 0.335 1.00 21.43 88 PHE A O 1
ATOM 717 N N . GLY A 1 89 ? 23.707 17.166 2.371 1.00 20.80 89 GLY A N 1
ATOM 718 C CA . GLY A 1 89 ? 23.293 18.571 2.371 1.00 21.87 89 GLY A CA 1
ATOM 719 C C . GLY A 1 89 ? 21.855 18.777 2.802 1.00 23.15 89 GLY A C 1
ATOM 720 O O . GLY A 1 89 ? 21.319 19.878 2.664 1.00 25.40 89 GLY A O 1
ATOM 721 N N . GLU A 1 90 ? 21.183 17.770 3.347 1.00 19.95 90 GLU A N 1
ATOM 722 C CA . GLU A 1 90 ? 19.826 17.911 3.878 1.00 21.43 90 GLU A CA 1
ATOM 723 C C . GLU A 1 90 ? 19.898 18.811 5.106 1.00 20.34 90 GLU A C 1
ATOM 724 O O . GLU A 1 90 ? 20.897 18.870 5.834 1.00 20.65 90 GLU A O 1
ATOM 730 N N . PRO A 1 91 ? 18.843 19.585 5.332 1.00 19.97 91 PRO A N 1
ATOM 731 C CA . PRO A 1 91 ? 18.720 20.529 6.424 1.00 19.23 91 PRO A CA 1
ATOM 732 C C . PRO A 1 91 ? 18.468 19.931 7.789 1.00 20.79 91 PRO A C 1
ATOM 733 O O . PRO A 1 91 ? 17.556 20.337 8.507 1.00 20.73 91 PRO A O 1
ATOM 737 N N . HIS A 1 92 ? 19.328 18.981 8.131 1.00 17.49 92 HIS A N 1
ATOM 738 C CA . HIS A 1 92 ? 19.331 18.464 9.487 1.00 17.87 92 HIS A CA 1
ATOM 739 C C . HIS A 1 92 ? 20.691 17.883 9.799 1.00 18.93 92 HIS A C 1
ATOM 740 O O . HIS A 1 92 ? 21.513 17.705 8.911 1.00 16.70 92 HIS A O 1
ATOM 747 N N . LEU A 1 93 ? 20.890 17.618 11.076 1.00 19.60 93 LEU A N 1
ATOM 748 C CA . LEU A 1 93 ? 22.110 17.006 11.561 1.00 16.78 93 LEU A CA 1
ATOM 749 C C . LEU A 1 93 ? 21.969 15.486 11.505 1.00 14.62 93 LEU A C 1
ATOM 750 O O . LEU A 1 93 ? 20.883 14.912 11.574 1.00 17.04 93 LEU A O 1
ATOM 755 N N . SER A 1 94 ? 23.110 14.801 11.409 1.00 13.60 94 SER A N 1
ATOM 756 C CA . SER A 1 94 ? 23.243 13.393 11.728 1.00 11.53 94 SER A CA 1
ATOM 757 C C . SER A 1 94 ? 23.832 13.224 13.124 1.00 11.28 94 SER A C 1
ATOM 758 O O . SER A 1 94 ? 24.806 13.868 13.444 1.00 13.79 94 SER A O 1
ATOM 761 N N . ILE A 1 95 ? 23.191 12.385 13.923 1.00 10.86 95 ILE A N 1
ATOM 762 C CA . ILE A 1 95 ? 23.746 12.031 15.221 1.00 11.10 95 ILE A CA 1
ATOM 763 C C . ILE A 1 95 ? 24.356 10.647 15.040 1.00 10.37 95 ILE A C 1
ATOM 764 O O . ILE A 1 95 ? 23.713 9.712 14.519 1.00 11.97 95 ILE A O 1
ATOM 769 N N . ASP A 1 96 ? 25.612 10.508 15.418 1.00 10.95 96 ASP A N 1
ATOM 770 C CA . ASP A 1 96 ? 26.420 9.309 15.191 1.00 10.46 96 ASP A CA 1
ATOM 771 C C . ASP A 1 96 ? 27.112 8.923 16.488 1.00 10.65 96 ASP A C 1
ATOM 772 O O . ASP A 1 96 ? 27.537 9.808 17.218 1.00 11.62 96 ASP A O 1
ATOM 777 N N . TYR A 1 97 ? 27.227 7.640 16.791 1.00 11.51 97 TYR A N 1
ATOM 778 C CA . TYR A 1 97 ? 27.897 7.163 17.966 1.00 12.40 97 TYR A CA 1
ATOM 779 C C . TYR A 1 97 ? 28.840 6.045 17.609 1.00 11.49 97 TYR A C 1
ATOM 780 O O . TYR A 1 97 ? 28.607 5.250 16.683 1.00 12.55 97 TYR A O 1
ATOM 789 N N . GLU A 1 98 ? 29.943 5.911 18.341 1.00 14.02 98 GLU A N 1
ATOM 790 C CA . GLU A 1 98 ? 30.815 4.770 18.139 1.00 14.42 98 GLU A CA 1
ATOM 791 C C . GLU A 1 98 ? 30.054 3.446 18.253 1.00 12.47 98 GLU A C 1
ATOM 792 O O . GLU A 1 98 ? 29.206 3.293 19.097 1.00 16.73 98 GLU A O 1
ATOM 798 N N . ASN A 1 99 ? 30.368 2.542 17.344 1.00 15.94 99 ASN A N 1
ATOM 799 C CA . ASN A 1 99 ? 29.812 1.220 17.272 1.00 18.96 99 ASN A CA 1
ATOM 800 C C . ASN A 1 99 ? 28.301 1.243 17.178 1.00 15.58 99 ASN A C 1
ATOM 801 O O . ASN A 1 99 ? 27.649 0.445 17.863 1.00 19.46 99 ASN A O 1
ATOM 806 N N . SER A 1 100 ? 27.748 2.137 16.356 1.00 15.48 100 SER A N 1
ATOM 807 C CA . SER A 1 100 ? 26.331 2.376 16.209 1.00 13.87 100 SER A CA 1
ATOM 808 C C . SER A 1 100 ? 25.959 2.800 14.807 1.00 17.63 100 SER A C 1
ATOM 809 O O . SER A 1 100 ? 26.798 3.085 13.956 1.00 16.67 100 SER A O 1
ATOM 812 N N . PHE A 1 101 ? 24.673 2.838 14.483 1.00 14.94 101 PHE A N 1
ATOM 813 C CA . PHE A 1 101 ? 24.133 3.522 13.299 1.00 12.96 101 PHE A CA 1
ATOM 814 C C . PHE A 1 101 ? 24.202 5.047 13.540 1.00 12.66 101 PHE A C 1
ATOM 815 O O . PHE A 1 101 ? 24.413 5.562 14.656 1.00 14.33 101 PHE A O 1
ATOM 823 N N . ALA A 1 102 ? 24.017 5.843 12.512 1.00 10.98 102 ALA A N 1
ATOM 824 C CA . ALA A 1 102 ? 23.823 7.276 12.549 1.00 10.41 102 ALA A CA 1
ATOM 825 C C . ALA A 1 102 ? 22.406 7.560 12.071 1.00 9.80 102 ALA A C 1
ATOM 826 O O . ALA A 1 102 ? 21.875 6.832 11.235 1.00 11.87 102 ALA A O 1
ATOM 828 N N . ALA A 1 103 ? 21.813 8.641 12.584 1.00 12.10 103 ALA A N 1
ATOM 829 C CA . ALA A 1 103 ? 20.424 8.935 12.259 1.00 12.19 103 ALA A CA 1
ATOM 830 C C . ALA A 1 103 ? 20.177 10.411 12.115 1.00 11.73 103 ALA A C 1
ATOM 831 O O . ALA A 1 103 ? 20.940 11.201 12.701 1.00 11.82 103 ALA A O 1
ATOM 833 N N . PRO A 1 104 ? 19.132 10.787 11.405 1.00 12.81 104 PRO A N 1
ATOM 834 C CA . PRO A 1 104 ? 18.819 12.221 11.410 1.00 13.87 104 PRO A CA 1
ATOM 835 C C . PRO A 1 104 ? 18.384 12.655 12.806 1.00 13.17 104 PRO A C 1
ATOM 836 O O . PRO A 1 104 ? 17.763 11.896 13.545 1.00 13.80 104 PRO A O 1
ATOM 840 N N . LEU A 1 105 ? 18.672 13.925 13.108 1.00 14.82 105 LEU A N 1
ATOM 841 C CA . LEU A 1 105 ? 18.275 14.473 14.389 1.00 14.04 105 LEU A CA 1
ATOM 842 C C . LEU A 1 105 ? 17.861 15.914 14.138 1.00 15.29 105 LEU A C 1
ATOM 843 O O . LEU A 1 105 ? 18.696 16.758 13.824 1.00 20.14 105 LEU A O 1
ATOM 848 N N . VAL A 1 106 ? 16.579 16.147 14.314 1.00 12.57 106 VAL A N 1
ATOM 849 C CA . VAL A 1 106 ? 16.010 17.467 14.142 1.00 13.78 106 VAL A CA 1
ATOM 850 C C . VAL A 1 106 ? 15.800 18.084 15.523 1.00 13.45 106 VAL A C 1
ATOM 851 O O . VAL A 1 106 ? 15.319 17.412 16.460 1.00 14.20 106 VAL A O 1
ATOM 855 N N . ILE A 1 107 ? 16.139 19.354 15.637 1.00 14.03 107 ILE A N 1
ATOM 856 C CA . ILE A 1 107 ? 15.849 20.133 16.824 1.00 14.10 107 ILE A CA 1
ATOM 857 C C . ILE A 1 107 ? 14.542 20.840 16.514 1.00 14.01 107 ILE A C 1
ATOM 858 O O . ILE A 1 107 ? 14.456 21.842 15.819 1.00 16.20 107 ILE A O 1
ATOM 863 N N . LEU A 1 108 ? 13.458 20.225 17.006 1.00 14.75 108 LEU A N 1
ATOM 864 C CA . LEU A 1 108 ? 12.127 20.765 16.690 1.00 16.20 108 LEU A CA 1
ATOM 865 C C . LEU A 1 108 ? 11.915 22.136 17.316 1.00 15.97 108 LEU A C 1
ATOM 866 O O . LEU A 1 108 ? 11.200 22.989 16.778 1.00 19.04 108 LEU A O 1
ATOM 871 N N . GLU A 1 109 ? 12.503 22.343 18.491 1.00 14.82 109 GLU A N 1
ATOM 872 C CA . GLU A 1 109 ? 12.337 23.587 19.238 1.00 15.62 109 GLU A CA 1
ATOM 873 C C . GLU A 1 109 ? 13.394 23.590 20.353 1.00 13.26 109 GLU A C 1
ATOM 874 O O . GLU A 1 109 ? 13.636 22.575 21.001 1.00 13.81 109 GLU A O 1
ATOM 880 N N . THR A 1 110 ? 13.996 24.758 20.559 1.00 14.07 110 THR A N 1
ATOM 881 C CA . THR A 1 110 ? 14.876 24.952 21.695 1.00 13.76 110 THR A CA 1
ATOM 882 C C . THR A 1 110 ? 14.926 26.443 22.061 1.00 14.09 110 THR A C 1
ATOM 883 O O . THR A 1 110 ? 14.785 27.286 21.176 1.00 16.30 110 THR A O 1
ATOM 887 N N . ASP A 1 111 ? 15.147 26.714 23.324 1.00 14.30 111 ASP A N 1
ATOM 888 C CA . ASP A 1 111 ? 15.481 28.074 23.770 1.00 14.61 111 ASP A CA 1
ATOM 889 C C . ASP A 1 111 ? 16.946 28.165 24.164 1.00 14.53 111 ASP A C 1
ATOM 890 O O . ASP A 1 111 ? 17.314 29.227 24.698 1.00 15.43 111 ASP A O 1
ATOM 895 N N . TYR A 1 112 ? 17.752 27.129 23.987 1.00 13.13 112 TYR A N 1
ATOM 896 C CA . TYR A 1 112 ? 19.167 27.028 24.259 1.00 13.41 112 TYR A CA 1
ATOM 897 C C . TYR A 1 112 ? 19.526 27.038 25.751 1.00 12.01 112 TYR A C 1
ATOM 898 O O . TYR A 1 112 ? 20.477 26.341 26.103 1.00 13.14 112 TYR A O 1
ATOM 907 N N . SER A 1 113 ? 18.830 27.813 26.555 1.00 13.10 113 SER A N 1
ATOM 908 C CA . SER A 1 113 ? 19.155 27.949 27.973 1.00 12.42 113 SER A CA 1
ATOM 909 C C . SER A 1 113 ? 18.328 27.087 28.898 1.00 11.51 113 SER A C 1
ATOM 910 O O . SER A 1 113 ? 18.744 26.982 30.077 1.00 10.95 113 SER A O 1
ATOM 913 N N . ASN A 1 114 ? 17.215 26.484 28.487 1.00 11.27 114 ASN A N 1
ATOM 914 C CA . ASN A 1 114 ? 16.416 25.666 29.382 1.00 10.97 114 ASN A CA 1
ATOM 915 C C . ASN A 1 114 ? 16.128 24.284 28.795 1.00 11.59 114 ASN A C 1
ATOM 916 O O . ASN A 1 114 ? 16.274 23.272 29.489 1.00 11.89 114 ASN A O 1
ATOM 921 N N . TYR A 1 115 ? 15.663 24.243 27.532 1.00 11.30 115 TYR A N 1
ATOM 922 C CA . TYR A 1 115 ? 15.152 22.992 26.991 1.00 11.71 115 TYR A CA 1
ATOM 923 C C . TYR A 1 115 ? 15.482 22.834 25.533 1.00 11.74 115 TYR A C 1
ATOM 924 O O . TYR A 1 115 ? 15.687 23.815 24.834 1.00 12.81 115 TYR A O 1
ATOM 933 N N . ALA A 1 116 ? 15.351 21.582 25.074 1.00 12.19 116 ALA A N 1
ATOM 934 C CA . ALA A 1 116 ? 15.365 21.242 23.673 1.00 12.09 116 ALA A CA 1
ATOM 935 C C . ALA A 1 116 ? 14.439 20.044 23.434 1.00 12.19 116 ALA A C 1
ATOM 936 O O . ALA A 1 116 ? 14.328 19.134 24.274 1.00 13.63 116 ALA A O 1
ATOM 938 N N . CYS A 1 117 ? 13.734 20.085 22.300 1.00 13.22 117 CYS A N 1
ATOM 939 C CA . CYS A 1 117 ? 12.815 19.048 21.887 1.00 12.64 117 CYS A CA 1
ATOM 940 C C . CYS A 1 117 ? 13.409 18.438 20.603 1.00 11.96 117 CYS A C 1
ATOM 941 O O . CYS A 1 117 ? 13.506 19.142 19.601 1.00 13.19 117 CYS A O 1
ATOM 944 N N . LEU A 1 118 ? 13.798 17.166 20.686 1.00 11.26 118 LEU A N 1
ATOM 945 C CA . LEU A 1 118 ? 14.536 16.512 19.587 1.00 11.89 118 LEU A CA 1
ATOM 946 C C . LEU A 1 118 ? 13.739 15.397 18.963 1.00 11.66 118 LEU A C 1
ATOM 947 O O . LEU A 1 118 ? 12.969 14.701 19.651 1.00 12.08 118 LEU A O 1
ATOM 952 N N . TYR A 1 119 ? 13.939 15.197 17.665 1.00 11.53 119 TYR A N 1
ATOM 953 C CA . TYR A 1 119 ? 13.143 14.240 16.915 1.00 11.88 119 TYR A CA 1
ATOM 954 C C . TYR A 1 119 ? 13.962 13.536 15.839 1.00 11.78 119 TYR A C 1
ATOM 955 O O . TYR A 1 119 ? 14.723 14.189 15.112 1.00 13.34 119 TYR A O 1
ATOM 964 N N . SER A 1 120 ? 13.786 12.234 15.695 1.00 11.20 120 SER A N 1
ATOM 965 C CA . SER A 1 120 ? 14.378 11.433 14.648 1.00 11.83 120 SER A CA 1
ATOM 966 C C . SER A 1 120 ? 13.297 10.520 14.062 1.00 12.24 120 SER A C 1
ATOM 967 O O . SER A 1 120 ? 12.478 10.009 14.827 1.00 14.92 120 SER A O 1
ATOM 970 N N . CYS A 1 121 ? 13.303 10.318 12.761 1.00 11.33 121 CYS A N 1
ATOM 971 C CA . CYS A 1 121 ? 12.296 9.431 12.149 1.00 11.56 121 CYS A CA 1
ATOM 972 C C . CYS A 1 121 ? 12.934 8.676 10.994 1.00 11.26 121 CYS A C 1
ATOM 973 O O . CYS A 1 121 ? 13.810 9.214 10.311 1.00 14.72 121 CYS A O 1
ATOM 976 N N . ILE A 1 122 ? 12.505 7.441 10.822 1.00 13.10 122 ILE A N 1
ATOM 977 C CA . ILE A 1 122 ? 12.923 6.591 9.711 1.00 15.29 122 ILE A CA 1
ATOM 978 C C . ILE A 1 122 ? 11.713 5.983 9.057 1.00 14.45 122 ILE A C 1
ATOM 979 O O . ILE A 1 122 ? 10.889 5.413 9.788 1.00 14.35 122 ILE A O 1
ATOM 984 N N . ASP A 1 123 ? 11.654 6.053 7.723 1.00 17.20 123 ASP A N 1
ATOM 985 C CA . ASP A 1 123 ? 10.658 5.311 6.982 1.00 16.66 123 ASP A CA 1
ATOM 986 C C . ASP A 1 123 ? 11.120 3.906 6.624 1.00 19.55 123 ASP A C 1
ATOM 987 O O . ASP A 1 123 ? 12.238 3.663 6.186 1.00 26.25 123 ASP A O 1
ATOM 992 N N . TYR A 1 124 ? 10.233 2.949 6.764 1.00 13.25 124 TYR A N 1
ATOM 993 C CA . TYR A 1 124 ? 10.481 1.583 6.361 1.00 13.30 124 TYR A CA 1
ATOM 994 C C . TYR A 1 124 ? 9.864 1.344 4.971 1.00 13.06 124 TYR A C 1
ATOM 995 O O . TYR A 1 124 ? 9.124 2.184 4.453 1.00 15.83 124 TYR A O 1
ATOM 1004 N N . ASN A 1 125 ? 10.170 0.187 4.397 1.00 11.46 125 ASN A N 1
ATOM 1005 C CA . ASN A 1 125 ? 9.681 -0.194 3.088 1.00 11.71 125 ASN A CA 1
ATOM 1006 C C . ASN A 1 125 ? 8.294 -0.845 3.146 1.00 12.82 125 ASN A C 1
ATOM 1007 O O . ASN A 1 125 ? 7.752 -1.187 2.082 1.00 17.85 125 ASN A O 1
ATOM 1012 N N . PHE A 1 126 ? 7.686 -1.000 4.311 1.00 11.60 126 PHE A N 1
ATOM 1013 C CA . PHE A 1 126 ? 6.401 -1.661 4.447 1.00 13.12 126 PHE A CA 1
ATOM 1014 C C . PHE A 1 126 ? 5.301 -0.769 5.013 1.00 14.47 126 PHE A C 1
ATOM 1015 O O . PHE A 1 126 ? 4.343 -1.288 5.628 1.00 18.58 126 PHE A O 1
ATOM 1023 N N . GLY A 1 127 ? 5.392 0.577 4.769 1.00 15.92 127 GLY A N 1
ATOM 1024 C CA . GLY A 1 127 ? 4.239 1.404 5.066 1.00 15.96 127 GLY A CA 1
ATOM 1025 C C . GLY A 1 127 ? 4.128 1.879 6.514 1.00 17.55 127 GLY A C 1
ATOM 1026 O O . GLY A 1 127 ? 3.036 2.304 6.969 1.00 20.14 127 GLY A O 1
ATOM 1027 N N . TYR A 1 128 ? 5.239 1.818 7.225 1.00 12.85 128 TYR A N 1
ATOM 1028 C CA . TYR A 1 128 ? 5.371 2.255 8.592 1.00 11.86 128 TYR A CA 1
ATOM 1029 C C . TYR A 1 128 ? 6.609 3.108 8.725 1.00 11.58 128 TYR A C 1
ATOM 1030 O O . TYR A 1 128 ? 7.446 3.126 7.825 1.00 12.15 128 TYR A O 1
ATOM 1039 N N . HIS A 1 129 ? 6.709 3.796 9.869 1.00 11.76 129 HIS A N 1
ATOM 1040 C CA . HIS A 1 129 ? 7.920 4.517 10.251 1.00 13.01 129 HIS A CA 1
ATOM 1041 C C . HIS A 1 129 ? 8.206 4.263 11.712 1.00 11.67 129 HIS A C 1
ATOM 1042 O O . HIS A 1 129 ? 7.331 3.791 12.428 1.00 12.81 129 HIS A O 1
ATOM 1049 N N . SER A 1 130 ? 9.402 4.580 12.119 1.00 11.60 130 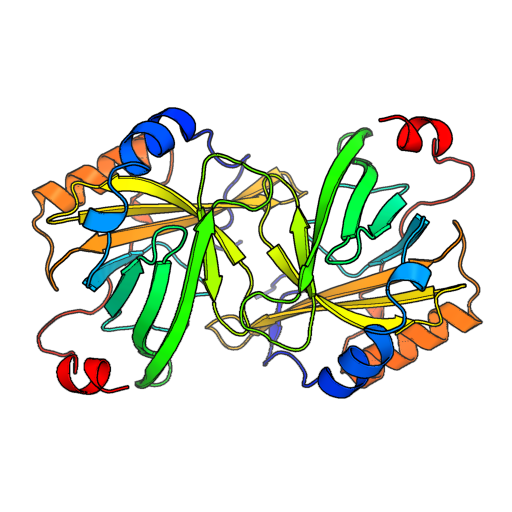SER A N 1
ATOM 1050 C CA . SER A 1 130 ? 9.735 4.601 13.511 1.00 11.58 130 SER A CA 1
ATOM 1051 C C . SER A 1 130 ? 10.250 5.995 13.827 1.00 11.74 130 SER A C 1
ATOM 1052 O O . SER A 1 130 ? 11.069 6.551 13.132 1.00 14.64 130 SER A O 1
ATOM 1055 N N . ASP A 1 131 ? 9.744 6.529 14.920 1.00 15.30 131 ASP A N 1
ATOM 1056 C CA . ASP A 1 131 ? 10.322 7.796 15.386 1.00 13.61 131 ASP A CA 1
ATOM 1057 C C . ASP A 1 131 ? 10.661 7.711 16.870 1.00 12.72 131 ASP A C 1
ATOM 1058 O O . ASP A 1 131 ? 10.253 6.847 17.623 1.00 14.01 131 ASP A O 1
ATOM 1063 N N . PHE A 1 132 ? 11.558 8.625 17.186 1.00 12.79 132 PHE A N 1
ATOM 1064 C CA . PHE A 1 132 ? 12.288 8.653 18.443 1.00 12.01 132 PHE A CA 1
ATOM 1065 C C . PHE A 1 132 ? 12.356 10.127 18.862 1.00 11.59 132 PHE A C 1
ATOM 1066 O O . PHE A 1 132 ? 12.911 10.932 18.127 1.00 13.18 132 PHE A O 1
ATOM 1074 N N . SER A 1 133 ? 11.778 10.445 20.010 1.00 11.11 133 SER A N 1
ATOM 1075 C CA . SER A 1 133 ? 11.666 11.791 20.488 1.00 11.56 133 SER A CA 1
ATOM 1076 C C . SER A 1 133 ? 12.314 11.883 21.878 1.00 10.48 133 SER A C 1
ATOM 1077 O O . SER A 1 133 ? 12.356 10.923 22.641 1.00 11.62 133 SER A O 1
ATOM 1080 N N . PHE A 1 134 ? 12.796 13.085 22.146 1.00 10.81 134 PHE A N 1
ATOM 1081 C CA . PHE A 1 134 ? 13.554 13.384 23.363 1.00 10.66 134 PHE A CA 1
ATOM 1082 C C . PHE A 1 134 ? 13.225 14.777 23.849 1.00 11.61 134 PHE A C 1
ATOM 1083 O O . PHE A 1 134 ? 13.078 15.669 23.053 1.00 11.92 134 PHE A O 1
ATOM 1091 N N . ILE A 1 135 ? 13.191 14.927 25.172 1.00 11.07 135 ILE A N 1
ATOM 1092 C CA . ILE A 1 135 ? 13.132 16.219 25.829 1.00 11.35 135 ILE A CA 1
ATOM 1093 C C . ILE A 1 135 ? 14.440 16.357 26.585 1.00 11.57 135 ILE A C 1
ATOM 1094 O O . ILE A 1 135 ? 14.734 15.497 27.441 1.00 11.90 135 ILE A O 1
ATOM 1099 N N . PHE A 1 136 ? 15.202 17.377 26.253 1.00 12.03 136 PHE A N 1
ATOM 1100 C CA . PHE A 1 136 ? 16.446 17.713 26.938 1.00 12.59 136 PHE A CA 1
ATOM 1101 C C . PHE A 1 136 ? 16.280 18.972 27.829 1.00 11.59 136 PHE A C 1
ATOM 1102 O O . PHE A 1 136 ? 15.490 19.858 27.487 1.00 11.88 136 PHE A O 1
ATOM 1110 N N . SER A 1 137 ? 17.004 18.977 28.926 1.00 11.64 137 SER A N 1
ATOM 1111 C CA . SER A 1 137 ? 17.011 20.068 29.883 1.00 10.53 137 SER A CA 1
ATOM 1112 C C . SER A 1 137 ? 18.436 20.501 30.182 1.00 9.94 137 SER A C 1
ATOM 1113 O O . SER A 1 137 ? 19.349 19.697 30.172 1.00 10.40 137 SER A O 1
ATOM 1116 N N . ARG A 1 138 ? 18.600 21.784 30.518 1.00 10.51 138 ARG A N 1
ATOM 1117 C CA . ARG A 1 138 ? 19.904 22.210 31.026 1.00 10.27 138 ARG A CA 1
ATOM 1118 C C . ARG A 1 138 ? 20.152 21.845 32.481 1.00 10.80 138 ARG A C 1
ATOM 1119 O O . ARG A 1 138 ? 21.288 22.051 32.961 1.00 12.66 138 ARG A O 1
ATOM 1127 N N . SER A 1 139 ? 19.188 21.294 33.150 1.00 11.28 139 SER A N 1
ATOM 1128 C CA . SER A 1 139 ? 19.279 20.845 34.532 1.00 14.18 139 SER A CA 1
ATOM 1129 C C . SER A 1 139 ? 18.691 19.471 34.697 1.00 13.79 139 SER A C 1
ATOM 1130 O O . SER A 1 139 ? 18.058 18.887 33.805 1.00 13.95 139 SER A O 1
ATOM 1133 N N . ALA A 1 140 ? 18.867 18.895 35.883 1.00 14.21 140 ALA A N 1
ATOM 1134 C CA . ALA A 1 140 ? 18.343 17.569 36.133 1.00 13.94 140 ALA A CA 1
ATOM 1135 C C . ALA A 1 140 ? 16.831 17.550 36.078 1.00 14.73 140 ALA A C 1
ATOM 1136 O O . ALA A 1 140 ? 16.252 16.547 35.680 1.00 16.57 140 ALA A O 1
ATOM 1138 N N . ASN A 1 141 ? 16.216 18.661 36.475 1.00 15.54 141 ASN A N 1
ATOM 1139 C CA . ASN A 1 141 ? 14.778 18.840 36.450 1.00 16.58 141 ASN A CA 1
ATOM 1140 C C . ASN A 1 141 ? 14.372 19.690 35.270 1.00 14.81 141 ASN A C 1
ATOM 1141 O O . ASN A 1 141 ? 15.215 20.391 34.684 1.00 17.06 141 ASN A O 1
ATOM 1146 N N . LEU A 1 142 ? 13.101 19.678 34.895 1.00 16.63 142 LEU A N 1
ATOM 1147 C CA . LEU A 1 142 ? 12.596 20.601 33.898 1.00 15.78 142 LEU A CA 1
ATOM 1148 C C . LEU A 1 142 ? 11.179 20.998 34.280 1.00 17.36 142 LEU A C 1
ATOM 1149 O O . LEU A 1 142 ? 10.337 20.112 34.430 1.00 22.25 142 LEU A O 1
ATOM 1154 N N . ALA A 1 143 ? 11.014 22.310 34.453 1.00 17.86 143 ALA A N 1
ATOM 1155 C CA . ALA A 1 143 ? 9.719 22.880 34.780 1.00 19.37 143 ALA A CA 1
ATOM 1156 C C . ALA A 1 143 ? 8.636 22.570 33.757 1.00 16.49 143 ALA A C 1
ATOM 1157 O O . ALA A 1 143 ? 8.894 22.436 32.579 1.00 17.34 143 ALA A O 1
ATOM 1159 N N . ASP A 1 144 ? 7.404 22.422 34.226 1.00 20.06 144 ASP A N 1
ATOM 1160 C CA . ASP A 1 144 ? 6.279 22.036 33.394 1.00 21.33 144 ASP A CA 1
ATOM 1161 C C . ASP A 1 144 ? 6.138 23.059 32.288 1.00 19.69 144 ASP A C 1
ATOM 1162 O O . ASP A 1 144 ? 5.755 22.635 31.222 1.00 20.70 144 ASP A O 1
ATOM 1167 N N . GLN A 1 145 ? 6.476 24.341 32.483 1.00 19.58 145 GLN A N 1
ATOM 1168 C CA . GLN A 1 145 ? 6.207 25.246 31.362 1.00 20.07 145 GLN A CA 1
ATOM 1169 C C . GLN A 1 145 ? 7.014 24.864 30.126 1.00 19.11 145 GLN A C 1
ATOM 1170 O O . GLN A 1 145 ? 6.547 25.050 29.014 1.00 21.97 145 GLN A O 1
ATOM 1176 N N . TYR A 1 146 ? 8.217 24.368 30.352 1.00 16.93 146 TYR A N 1
ATOM 1177 C CA . TYR A 1 146 ? 9.057 23.953 29.246 1.00 15.83 146 TYR A CA 1
ATOM 1178 C C . TYR A 1 146 ? 8.679 22.596 28.681 1.00 14.78 146 TYR A C 1
ATOM 1179 O O . TYR A 1 146 ? 8.722 22.403 27.457 1.00 17.14 146 TYR A O 1
ATOM 1188 N N . VAL A 1 147 ? 8.334 21.653 29.575 1.00 15.54 147 VAL A N 1
ATOM 1189 C CA . VAL A 1 147 ? 7.814 20.360 29.147 1.00 15.38 147 VAL A CA 1
ATOM 1190 C C . VAL A 1 147 ? 6.628 20.567 28.234 1.00 15.41 147 VAL A C 1
ATOM 1191 O O . VAL A 1 147 ? 6.549 19.905 27.203 1.00 17.71 147 VAL A O 1
ATOM 1195 N N . LYS A 1 148 ? 5.721 21.465 28.566 1.00 16.79 148 LYS A N 1
ATOM 1196 C CA . LYS A 1 148 ? 4.532 21.710 27.758 1.00 18.79 148 LYS A CA 1
ATOM 1197 C C . LYS A 1 148 ? 4.860 22.306 26.384 1.00 18.72 148 LYS A C 1
ATOM 1198 O O . LYS A 1 148 ? 4.163 22.058 25.403 1.00 19.59 148 LYS A O 1
ATOM 1204 N N . LYS A 1 149 ? 5.956 23.071 26.337 1.00 18.14 149 LYS A N 1
ATOM 1205 C CA . LYS A 1 149 ? 6.408 23.560 25.031 1.00 17.84 149 LYS A CA 1
ATOM 1206 C C . LYS A 1 149 ? 6.760 22.394 24.141 1.00 17.76 149 LYS A C 1
ATOM 1207 O O . LYS A 1 149 ? 6.368 22.330 22.960 1.00 18.87 149 LYS A O 1
ATOM 1213 N N . CYS A 1 150 ? 7.537 21.419 24.706 1.00 15.78 150 CYS A N 1
ATOM 1214 C CA . CYS A 1 150 ? 7.841 20.277 23.870 1.00 17.20 150 CYS A CA 1
ATOM 1215 C C . CYS A 1 150 ? 6.578 19.476 23.556 1.00 18.82 150 CYS A C 1
ATOM 1216 O O . CYS A 1 150 ? 6.481 19.028 22.420 1.00 19.04 150 CYS A O 1
ATOM 1219 N N . GLU A 1 151 ? 5.666 19.331 24.511 1.00 18.97 151 GLU A N 1
ATOM 1220 C CA . GLU A 1 151 ? 4.458 18.555 24.227 1.00 19.95 151 GLU A CA 1
ATOM 1221 C C . GLU A 1 151 ? 3.749 19.141 23.023 1.00 22.39 151 GLU A C 1
ATOM 1222 O O . GLU A 1 151 ? 3.303 18.383 22.165 1.00 22.83 151 GLU A O 1
ATOM 1228 N N . ALA A 1 152 ? 3.656 20.490 23.011 1.00 19.62 152 ALA A N 1
ATOM 1229 C CA . ALA A 1 152 ? 2.975 21.165 21.910 1.00 20.75 152 ALA A CA 1
ATOM 1230 C C . ALA A 1 152 ? 3.670 20.867 20.600 1.00 22.55 152 ALA A C 1
ATOM 1231 O O . ALA A 1 152 ? 3.059 20.541 19.590 1.00 24.18 152 ALA A O 1
ATOM 1233 N N . ALA A 1 153 ? 5.006 20.942 20.635 1.00 22.44 153 ALA A N 1
ATOM 1234 C CA . ALA A 1 153 ? 5.795 20.750 19.419 1.00 20.27 153 ALA A CA 1
ATOM 1235 C C . ALA A 1 153 ? 5.623 19.353 18.849 1.00 20.62 153 ALA A C 1
ATOM 1236 O O . ALA A 1 153 ? 5.510 19.168 17.640 1.00 21.83 153 ALA A O 1
ATOM 1238 N N . PHE A 1 154 ? 5.613 18.367 19.744 1.00 18.65 154 PHE A N 1
ATOM 1239 C CA . PHE A 1 154 ? 5.443 17.006 19.253 1.00 19.49 154 PHE A CA 1
ATOM 1240 C C . PHE A 1 154 ? 4.014 16.734 18.802 1.00 21.46 154 PHE A C 1
ATOM 1241 O O . PHE A 1 154 ? 3.837 16.026 17.794 1.00 20.28 154 PH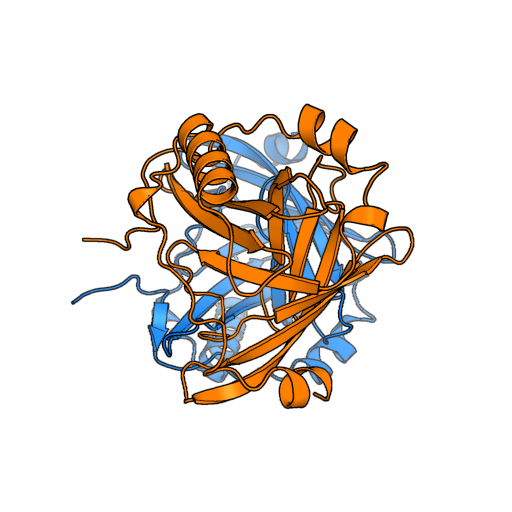E A O 1
ATOM 1249 N N . LYS A 1 155 ? 3.040 17.276 19.513 1.00 22.17 155 LYS A N 1
ATOM 1250 C CA . LYS A 1 155 ? 1.647 17.120 19.061 1.00 23.15 155 LYS A CA 1
ATOM 1251 C C . LYS A 1 155 ? 1.460 17.732 17.698 1.00 24.83 155 LYS A C 1
ATOM 1252 O O . LYS A 1 155 ? 0.712 17.217 16.852 1.00 26.20 155 LYS A O 1
ATOM 1258 N N . ASN A 1 156 ? 2.158 18.821 17.460 1.00 23.92 156 ASN A N 1
ATOM 1259 C CA . ASN A 1 156 ? 2.046 19.515 16.181 1.00 27.19 156 ASN A CA 1
ATOM 1260 C C . ASN A 1 156 ? 2.526 18.672 15.003 1.00 25.82 156 ASN A C 1
ATOM 1261 O O . ASN A 1 156 ? 2.132 18.946 13.858 1.00 27.53 156 ASN A O 1
ATOM 1266 N N . ILE A 1 157 ? 3.358 17.663 15.250 1.00 22.76 157 ILE A N 1
ATOM 1267 C CA . ILE A 1 157 ? 3.823 16.771 14.183 1.00 21.56 157 ILE A CA 1
ATOM 1268 C C . ILE A 1 157 ? 3.265 15.364 14.372 1.00 22.49 157 ILE A C 1
ATOM 1269 O O . ILE A 1 157 ? 3.743 14.346 13.896 1.00 23.50 157 ILE A O 1
ATOM 1274 N N . ASN A 1 158 ? 2.128 15.360 15.083 1.00 23.55 158 ASN A N 1
ATOM 1275 C CA . ASN A 1 158 ? 1.397 14.125 15.218 1.00 24.02 158 ASN A CA 1
ATOM 1276 C C . ASN A 1 158 ? 2.104 12.969 15.891 1.00 22.84 158 ASN A C 1
ATOM 1277 O O . ASN A 1 158 ? 1.877 11.791 15.617 1.00 28.36 158 ASN A O 1
ATOM 1282 N N . VAL A 1 159 ? 2.949 13.350 16.845 1.00 23.39 159 VAL A N 1
ATOM 1283 C CA . VAL A 1 159 ? 3.561 12.417 17.776 1.00 21.86 159 VAL A CA 1
ATOM 1284 C C . VAL A 1 159 ? 2.711 12.256 19.039 1.00 21.36 159 VAL A C 1
ATOM 1285 O O . VAL A 1 159 ? 2.382 13.302 19.598 1.00 24.63 159 VAL A O 1
ATOM 1289 N N . ASP A 1 160 ? 2.381 11.019 19.449 1.00 22.70 160 ASP A N 1
ATOM 1290 C CA . ASP A 1 160 ? 1.593 10.683 20.637 1.00 23.29 160 ASP A CA 1
ATOM 1291 C C . ASP A 1 160 ? 2.450 10.926 21.853 1.00 25.15 160 ASP A C 1
ATOM 1292 O O . ASP A 1 160 ? 3.277 10.091 22.262 1.00 21.86 160 ASP A O 1
ATOM 1297 N N . THR A 1 161 ? 2.251 12.088 22.465 1.00 25.96 161 THR A N 1
ATOM 1298 C CA . THR A 1 161 ? 3.119 12.380 23.625 1.00 22.86 161 THR A CA 1
ATOM 1299 C C . THR A 1 161 ? 2.926 11.512 24.852 1.00 21.68 161 THR A C 1
ATOM 1300 O O . THR A 1 161 ? 3.751 11.527 25.785 1.00 20.82 161 THR A O 1
ATOM 1304 N N . THR A 1 162 ? 1.869 10.704 24.866 1.00 23.43 162 THR A N 1
ATOM 1305 C CA . THR A 1 162 ? 1.784 9.705 25.930 1.00 24.32 162 THR A CA 1
ATOM 1306 C C . THR A 1 162 ? 2.882 8.639 25.842 1.00 20.79 162 THR A C 1
ATOM 1307 O O . THR A 1 162 ? 3.105 7.830 26.752 1.00 22.30 162 THR A O 1
ATOM 1311 N N . ARG A 1 163 ? 3.646 8.604 24.753 1.00 18.65 163 ARG A N 1
ATOM 1312 C CA . ARG A 1 163 ? 4.780 7.750 24.566 1.00 15.88 163 ARG A CA 1
ATOM 1313 C C . ARG A 1 163 ? 6.007 8.145 25.389 1.00 16.41 163 ARG A C 1
ATOM 1314 O O . ARG A 1 163 ? 6.918 7.367 25.588 1.00 15.69 163 ARG A O 1
ATOM 1322 N N . PHE A 1 164 ? 6.034 9.369 25.919 1.00 16.46 164 PHE A N 1
ATOM 1323 C CA . PHE A 1 164 ? 7.231 9.769 26.690 1.00 15.12 164 PHE A CA 1
ATOM 1324 C C . PHE A 1 164 ? 7.308 9.083 28.042 1.00 15.14 164 PHE A C 1
ATOM 1325 O O . PHE A 1 164 ? 6.307 8.953 28.731 1.00 18.43 164 PHE A O 1
ATOM 1333 N N . VAL A 1 165 ? 8.542 8.726 28.383 1.00 14.80 165 VAL A N 1
ATOM 1334 C CA . VAL A 1 165 ? 8.886 8.142 29.688 1.00 15.45 165 VAL A CA 1
ATOM 1335 C C . VAL A 1 165 ? 9.978 8.994 30.302 1.00 14.49 165 VAL A C 1
ATOM 1336 O O . VAL A 1 165 ? 10.980 9.320 29.633 1.00 15.38 165 VAL A O 1
ATOM 1340 N N . LYS A 1 166 ? 9.848 9.390 31.557 1.00 15.37 166 LYS A N 1
ATOM 1341 C CA . LYS A 1 166 ? 10.854 10.208 32.246 1.00 15.37 166 LYS A CA 1
ATOM 1342 C C . LYS A 1 166 ? 12.086 9.381 32.537 1.00 13.89 166 LYS A C 1
ATOM 1343 O O . LYS A 1 166 ? 12.012 8.194 32.842 1.00 17.34 166 LYS A O 1
ATOM 1349 N N . THR A 1 167 ? 13.241 10.000 32.470 1.00 13.72 167 THR A N 1
ATOM 1350 C CA . THR A 1 167 ? 14.547 9.384 32.738 1.00 12.37 167 THR A CA 1
ATOM 1351 C C . THR A 1 167 ? 14.973 9.740 34.136 1.00 12.43 167 THR A C 1
ATOM 1352 O O . THR A 1 167 ? 14.822 10.870 34.617 1.00 13.50 167 THR A O 1
ATOM 1356 N N . VAL A 1 168 ? 15.538 8.791 34.832 1.00 12.74 168 VAL A N 1
ATOM 1357 C CA . VAL A 1 168 ? 16.091 9.067 36.165 1.00 13.05 168 VAL A CA 1
ATOM 1358 C C . VAL A 1 168 ? 17.182 10.126 36.081 1.00 11.96 168 VAL A C 1
ATOM 1359 O O . VAL A 1 168 ? 18.132 9.983 35.332 1.00 11.82 168 VAL A O 1
ATOM 1363 N N . GLN A 1 169 ? 17.028 11.175 36.877 1.00 11.65 169 GLN A N 1
ATOM 1364 C CA . GLN A 1 169 ? 17.999 12.243 37.014 1.00 11.85 169 GLN A CA 1
ATOM 1365 C C . GLN A 1 169 ? 17.989 12.723 38.461 1.00 11.94 169 GLN A C 1
ATOM 1366 O O . GLN A 1 169 ? 17.109 12.357 39.257 1.00 14.32 169 GLN A O 1
ATOM 1372 N N . GLY A 1 170 ? 18.964 13.547 38.807 1.00 12.14 170 GLY A N 1
ATOM 1373 C CA . GLY A 1 170 ? 19.069 14.292 40.045 1.00 12.82 170 GLY A CA 1
ATOM 1374 C C . GLY A 1 170 ? 20.072 13.809 40.997 1.00 13.14 170 GLY A C 1
ATOM 1375 O O . GLY A 1 170 ? 21.107 13.236 40.616 1.00 14.31 170 GLY A O 1
ATOM 1376 N N . SER A 1 171 ? 19.811 14.019 42.276 1.00 15.21 171 SER A N 1
ATOM 1377 C CA . SER A 1 171 ? 20.874 13.943 43.295 1.00 19.52 171 SER A CA 1
ATOM 1378 C C . SER A 1 171 ? 21.375 12.517 43.479 1.00 19.75 171 SER A C 1
ATOM 1379 O O . SER A 1 171 ? 22.479 12.322 44.012 1.00 20.89 171 SER A O 1
ATOM 1382 N N . SER A 1 172 ? 20.660 11.480 43.051 1.00 18.07 172 SER A N 1
ATOM 1383 C CA . SER A 1 172 ? 21.111 10.112 43.077 1.00 18.98 172 SER A CA 1
ATOM 1384 C C . SER A 1 172 ? 22.105 9.762 41.969 1.00 14.21 172 SER A C 1
ATOM 1385 O O . SER A 1 172 ? 22.680 8.673 41.962 1.00 14.78 172 SER A O 1
ATOM 1388 N N . CYS A 1 173 ? 22.294 10.648 41.023 1.00 11.37 173 CYS A N 1
ATOM 1389 C CA . CYS A 1 173 ? 23.173 10.408 39.878 1.00 9.91 173 CYS A CA 1
ATOM 1390 C C . CYS A 1 173 ? 24.595 10.854 40.174 1.00 9.38 173 CYS A C 1
ATOM 1391 O O . CYS A 1 173 ? 24.785 11.970 40.682 1.00 10.33 173 CYS A O 1
ATOM 1394 N N . PRO A 1 174 ? 25.583 10.037 39.839 1.00 9.37 174 PRO A N 1
ATOM 1395 C CA . PRO A 1 174 ? 26.990 10.384 40.090 1.00 8.78 174 PRO A CA 1
ATOM 1396 C C . PRO A 1 174 ? 27.567 11.233 38.964 1.00 9.70 174 PRO A C 1
ATOM 1397 O O . PRO A 1 174 ? 28.554 10.867 38.301 1.00 10.17 174 PRO A O 1
ATOM 1401 N N . TYR A 1 175 ? 27.010 12.415 38.765 1.00 9.89 175 TYR A N 1
ATOM 1402 C CA . TYR A 1 175 ? 27.397 13.243 37.630 1.00 9.76 175 TYR A CA 1
ATOM 1403 C C . TYR A 1 175 ? 28.874 13.627 37.652 1.00 10.20 175 TYR A C 1
ATOM 1404 O O . TYR A 1 175 ? 29.499 13.677 36.600 1.00 11.20 175 TYR A O 1
ATOM 1413 N N . ASP A 1 176 ? 29.411 13.914 38.836 1.00 9.84 176 ASP A N 1
ATOM 1414 C CA . ASP A 1 176 ? 30.800 14.340 38.899 1.00 10.45 176 ASP A CA 1
ATOM 1415 C C . ASP A 1 176 ? 31.721 13.198 38.530 1.00 10.83 176 ASP A C 1
ATOM 1416 O O . ASP A 1 176 ? 32.838 13.452 38.084 1.00 13.10 176 ASP A O 1
ATOM 1421 N N . THR A 1 177 ? 31.316 11.948 38.765 1.00 9.95 177 THR A N 1
ATOM 1422 C CA . THR A 1 177 ? 32.070 10.806 38.306 1.00 10.52 177 THR A CA 1
ATOM 1423 C C . THR A 1 177 ? 31.893 10.634 36.806 1.00 9.88 177 THR A C 1
ATOM 1424 O O . THR A 1 177 ? 32.852 10.388 36.060 1.00 10.70 177 THR A O 1
ATOM 1428 N N . GLN A 1 178 ? 30.642 10.720 36.345 1.00 10.30 178 GLN A N 1
ATOM 1429 C CA . GLN A 1 178 ? 30.369 10.602 34.908 1.00 10.56 178 GLN A CA 1
ATOM 1430 C C . GLN A 1 178 ? 31.194 11.544 34.073 1.00 11.32 178 GLN A C 1
ATOM 1431 O O . GLN A 1 178 ? 31.691 11.173 33.027 1.00 12.23 178 GLN A O 1
ATOM 1437 N N . LYS A 1 179 ? 31.364 12.765 34.540 1.00 12.13 179 LYS A N 1
ATOM 1438 C CA . LYS A 1 179 ? 32.042 13.781 33.731 1.00 13.75 179 LYS A CA 1
ATOM 1439 C C . LYS A 1 179 ? 33.523 13.481 33.630 1.00 13.23 179 LYS A C 1
ATOM 1440 O O . LYS A 1 179 ? 34.161 14.152 32.806 1.00 15.90 179 LYS A O 1
ATOM 1446 N N . THR A 1 180 ? 34.070 12.530 34.368 1.00 13.93 180 THR A N 1
ATOM 1447 C CA . THR A 1 180 ? 35.500 12.174 34.331 1.00 18.06 180 THR A CA 1
ATOM 1448 C C . THR A 1 180 ? 35.739 10.877 33.592 1.00 16.04 180 THR A C 1
ATOM 1449 O O . THR A 1 180 ? 36.893 10.425 33.417 1.00 20.98 180 THR A O 1
ATOM 1453 N N . LEU A 1 181 ? 34.696 10.200 33.100 1.00 16.20 181 LEU A N 1
ATOM 1454 C CA . LEU A 1 181 ? 34.877 8.936 32.402 1.00 18.13 181 LEU A CA 1
ATOM 1455 C C . LEU A 1 181 ? 35.575 9.150 31.060 1.00 22.43 181 LEU A C 1
ATOM 1456 O O . LEU A 1 181 ? 35.500 10.272 30.518 1.00 26.04 181 LEU A O 1
ATOM 1462 N N . LYS B 1 2 ? 6.139 -13.137 19.307 1.00 69.19 2 LYS B N 1
ATOM 1463 C CA . LYS B 1 2 ? 6.778 -13.564 18.058 1.00 57.08 2 LYS B CA 1
ATOM 1464 C C . LYS B 1 2 ? 7.150 -12.338 17.195 1.00 53.20 2 LYS B C 1
ATOM 1465 O O . LYS B 1 2 ? 6.216 -11.750 16.630 1.00 64.19 2 LYS B O 1
ATOM 1471 N N . ILE B 1 3 ? 8.401 -11.980 17.097 1.00 46.88 3 ILE B N 1
ATOM 1472 C CA . ILE B 1 3 ? 9.322 -10.986 16.646 1.00 36.31 3 ILE B CA 1
ATOM 1473 C C . ILE B 1 3 ? 9.948 -11.252 15.288 1.00 27.90 3 ILE B C 1
ATOM 1474 O O . ILE B 1 3 ? 10.056 -12.370 14.818 1.00 27.53 3 ILE B O 1
ATOM 1479 N N . PRO B 1 4 ? 10.396 -10.170 14.646 1.00 23.84 4 PRO B N 1
ATOM 1480 C CA . PRO B 1 4 ? 10.918 -10.338 13.291 1.00 20.29 4 PRO B CA 1
ATOM 1481 C C . PRO B 1 4 ? 12.173 -11.193 13.264 1.00 17.41 4 PRO B C 1
ATOM 1482 O O . PRO B 1 4 ? 12.983 -11.200 14.196 1.00 18.33 4 PRO B O 1
ATOM 1486 N N . ASP B 1 5 ? 12.318 -11.884 12.140 1.00 19.09 5 ASP B N 1
ATOM 1487 C CA . ASP B 1 5 ? 13.425 -12.823 11.938 1.00 17.43 5 ASP B CA 1
ATOM 1488 C C . ASP B 1 5 ? 14.745 -12.084 11.833 1.00 15.74 5 ASP B C 1
ATOM 1489 O O . ASP B 1 5 ? 15.777 -12.764 11.832 1.00 17.17 5 ASP B O 1
ATOM 1494 N N . PHE B 1 6 ? 14.772 -10.757 11.769 1.00 13.37 6 PHE B N 1
ATOM 1495 C CA . PHE B 1 6 ? 16.020 -10.027 11.773 1.00 12.32 6 PHE B CA 1
ATOM 1496 C C . PHE B 1 6 ? 16.297 -9.409 13.135 1.00 11.26 6 PHE B C 1
ATOM 1497 O O . PHE B 1 6 ? 17.214 -8.656 13.227 1.00 12.19 6 PHE B O 1
ATOM 1505 N N . VAL B 1 7 ? 15.534 -9.751 14.155 1.00 10.98 7 VAL B N 1
ATOM 1506 C CA . VAL B 1 7 ? 15.844 -9.340 15.560 1.00 10.96 7 VAL B CA 1
ATOM 1507 C C . VAL B 1 7 ? 16.250 -10.638 16.263 1.00 12.35 7 VAL B C 1
ATOM 1508 O O . VAL B 1 7 ? 15.403 -11.523 16.493 1.00 16.90 7 VAL B O 1
ATOM 1512 N N . VAL B 1 8 ? 17.513 -10.812 16.569 1.00 11.31 8 VAL B N 1
ATOM 1513 C CA . VAL B 1 8 ? 18.208 -12.076 16.909 1.00 13.34 8 VAL B CA 1
ATOM 1514 C C . VAL B 1 8 ? 18.835 -11.952 18.263 1.00 11.28 8 VAL B C 1
ATOM 1515 O O . VAL B 1 8 ? 19.353 -10.895 18.608 1.00 10.80 8 VAL B O 1
ATOM 1519 N N . PRO B 1 9 ? 18.762 -12.971 19.129 1.00 11.90 9 PRO B N 1
ATOM 1520 C CA . PRO B 1 9 ? 19.396 -12.858 20.447 1.00 10.83 9 PRO B CA 1
ATOM 1521 C C . PRO B 1 9 ? 20.899 -12.604 20.371 1.00 10.59 9 PRO B C 1
ATOM 1522 O O . PRO B 1 9 ? 21.611 -12.961 19.444 1.00 12.55 9 PRO B O 1
ATOM 1526 N N . GLY B 1 10 ? 21.390 -11.936 21.433 1.00 11.44 10 GLY B N 1
ATOM 1527 C CA . GLY B 1 10 ? 22.791 -11.762 21.629 1.00 11.56 10 GLY B CA 1
ATOM 1528 C C . GLY B 1 10 ? 23.329 -10.510 20.974 1.00 11.29 10 GLY B C 1
ATOM 1529 O O . GLY B 1 10 ? 22.679 -9.767 20.248 1.00 11.85 10 GLY B O 1
ATOM 1530 N N . LYS B 1 11 ? 24.612 -10.295 21.251 1.00 12.19 11 LYS B N 1
ATOM 1531 C CA . LYS B 1 11 ? 25.361 -9.167 20.715 1.00 12.61 11 LYS B CA 1
ATOM 1532 C C . LYS B 1 11 ? 25.715 -9.391 19.259 1.00 10.10 11 LYS B C 1
ATOM 1533 O O . LYS B 1 11 ? 25.915 -10.534 18.786 1.00 11.79 11 LYS B O 1
ATOM 1539 N N . CYS B 1 12 ? 25.887 -8.304 18.515 1.00 10.42 12 CYS B N 1
ATOM 1540 C CA . CYS B 1 12 ? 26.488 -8.396 17.199 1.00 9.95 12 CYS B CA 1
ATOM 1541 C C . CYS B 1 12 ? 27.814 -9.163 17.229 1.00 10.66 12 CYS B C 1
ATOM 1542 O O . CYS B 1 12 ? 28.635 -9.011 18.120 1.00 13.06 12 CYS B O 1
ATOM 1545 N N . ALA B 1 13 ? 28.016 -9.969 16.212 1.00 11.27 13 ALA B N 1
ATOM 1546 C CA . ALA B 1 13 ? 29.226 -10.734 16.104 1.00 11.35 13 ALA B CA 1
ATOM 1547 C C . ALA B 1 13 ? 30.476 -9.882 16.068 1.00 11.68 13 ALA B C 1
ATOM 1548 O O . ALA B 1 13 ? 30.489 -8.775 15.568 1.00 12.87 13 ALA B O 1
ATOM 1550 N N . SER B 1 14 ? 31.552 -10.446 16.555 1.00 15.59 14 SER B N 1
ATOM 1551 C CA . SER B 1 14 ? 32.900 -9.961 16.329 1.00 17.11 14 SER B CA 1
ATOM 1552 C C . SER B 1 14 ? 33.339 -10.448 14.933 1.00 19.44 14 SER B C 1
ATOM 1553 O O . SER B 1 14 ? 33.327 -11.675 14.777 1.00 26.91 14 SER B O 1
ATOM 1556 N N . VAL B 1 15 ? 33.655 -9.564 14.023 1.00 16.77 15 VAL B N 1
ATOM 1557 C CA . VAL B 1 15 ? 33.909 -9.945 12.622 1.00 18.40 15 VAL B CA 1
ATOM 1558 C C . VAL B 1 15 ? 35.271 -9.950 12.000 1.00 24.18 15 VAL B C 1
ATOM 1559 O O . VAL B 1 15 ? 35.604 -10.471 10.913 1.00 45.96 15 VAL B O 1
ATOM 1563 N N . ASP B 1 16 ? 36.221 -9.419 12.688 1.00 28.68 16 ASP B N 1
ATOM 1564 C CA . ASP B 1 16 ? 37.657 -9.369 12.225 1.00 22.79 16 ASP B CA 1
ATOM 1565 C C . ASP B 1 16 ? 37.842 -8.286 11.155 1.00 15.21 16 ASP B C 1
ATOM 1566 O O . ASP B 1 16 ? 38.422 -8.286 10.069 1.00 17.59 16 ASP B O 1
ATOM 1571 N N . ARG B 1 17 ? 37.299 -7.123 11.572 1.00 13.91 17 ARG B N 1
ATOM 1572 C CA . ARG B 1 17 ? 37.260 -5.917 10.757 1.00 13.10 17 ARG B CA 1
ATOM 1573 C C . ARG B 1 17 ? 38.623 -5.377 10.401 1.00 12.52 17 ARG B C 1
ATOM 1574 O O . ARG B 1 17 ? 38.752 -4.795 9.302 1.00 13.26 17 ARG B O 1
ATOM 1582 N N . ASN B 1 18 ? 39.623 -5.506 11.280 1.00 13.85 18 ASN B N 1
ATOM 1583 C CA . ASN B 1 18 ? 40.929 -4.911 10.946 1.00 13.35 18 ASN B CA 1
ATOM 1584 C C . ASN B 1 18 ? 41.586 -5.681 9.824 1.00 13.16 18 ASN B C 1
ATOM 1585 O O . ASN B 1 18 ? 42.148 -5.073 8.903 1.00 13.62 18 ASN B O 1
ATOM 1590 N N . LYS B 1 19 ? 41.551 -7.004 9.860 1.00 14.38 19 LYS B N 1
ATOM 1591 C CA . LYS B 1 19 ? 42.123 -7.780 8.771 1.00 14.63 19 LYS B CA 1
ATOM 1592 C C . LYS B 1 19 ? 41.449 -7.377 7.463 1.00 14.85 19 LYS B C 1
ATOM 1593 O O . LYS B 1 19 ? 42.083 -7.190 6.420 1.00 14.20 19 LYS B O 1
ATOM 1599 N N . LEU B 1 20 ? 40.118 -7.209 7.515 1.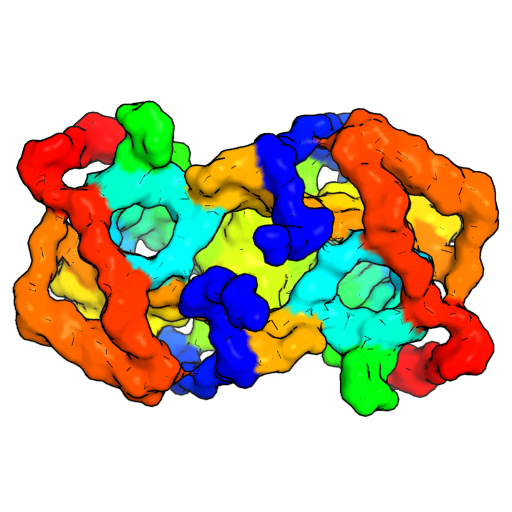00 14.00 20 LEU B N 1
ATOM 1600 C CA . LEU B 1 20 ? 39.364 -6.910 6.287 1.00 12.25 20 LEU B CA 1
ATOM 1601 C C . LEU B 1 20 ? 39.669 -5.496 5.776 1.00 12.14 20 LEU B C 1
ATOM 1602 O O . LEU B 1 20 ? 39.817 -5.279 4.568 1.00 12.40 20 LEU B O 1
ATOM 1607 N N . TRP B 1 21 ? 39.776 -4.544 6.706 1.00 12.15 21 TRP B N 1
ATOM 1608 C CA . TRP B 1 21 ? 40.124 -3.204 6.309 1.00 13.04 21 TRP B CA 1
ATOM 1609 C C . TRP B 1 21 ? 41.513 -3.152 5.687 1.00 13.37 21 TRP B C 1
ATOM 1610 O O . TRP B 1 21 ? 41.709 -2.422 4.707 1.00 14.64 21 TRP B O 1
ATOM 1621 N N . ALA B 1 22 ? 42.471 -3.873 6.226 1.00 14.19 22 ALA B N 1
ATOM 1622 C CA . ALA B 1 22 ? 43.814 -3.882 5.689 1.00 16.92 22 ALA B CA 1
ATOM 1623 C C . ALA B 1 22 ? 43.835 -4.420 4.268 1.00 14.93 22 ALA B C 1
ATOM 1624 O O . ALA B 1 22 ? 44.547 -3.923 3.413 1.00 18.83 22 ALA B O 1
ATOM 1626 N N . GLU B 1 23 ? 43.018 -5.453 4.035 1.00 14.34 23 GLU B N 1
ATOM 1627 C CA . GLU B 1 23 ? 42.946 -6.070 2.724 1.00 15.54 23 GLU B CA 1
ATOM 1628 C C . GLU B 1 23 ? 42.280 -5.126 1.715 1.00 14.45 23 GLU B C 1
ATOM 1629 O O . GLU B 1 23 ? 42.615 -5.031 0.534 1.00 16.12 23 GLU B O 1
ATOM 1635 N N . GLN B 1 24 ? 41.244 -4.420 2.150 1.00 13.32 24 GLN B N 1
ATOM 1636 C CA . GLN B 1 24 ? 40.337 -3.723 1.283 1.00 12.41 24 GLN B CA 1
ATOM 1637 C C . GLN B 1 24 ? 40.758 -2.300 1.002 1.00 13.47 24 GLN B C 1
ATOM 1638 O O . GLN B 1 24 ? 40.453 -1.812 -0.089 1.00 13.47 24 GLN B O 1
ATOM 1644 N N . THR B 1 25 ? 41.418 -1.634 1.933 1.00 14.36 25 THR B N 1
ATOM 1645 C CA . THR B 1 25 ? 41.646 -0.211 1.760 1.00 16.95 25 THR B CA 1
ATOM 1646 C C . THR B 1 25 ? 42.454 0.059 0.514 1.00 15.42 25 THR B C 1
ATOM 1647 O O . THR B 1 25 ? 42.106 1.011 -0.262 1.00 17.52 25 THR B O 1
ATOM 1651 N N . PRO B 1 26 ? 43.515 -0.644 0.163 1.00 18.26 26 PRO B N 1
ATOM 1652 C CA . PRO B 1 26 ? 44.205 -0.393 -1.113 1.00 20.61 26 PRO B CA 1
ATOM 1653 C C . PRO B 1 26 ? 43.425 -0.748 -2.375 1.00 19.68 26 PRO B C 1
ATOM 1654 O O . PRO B 1 26 ? 43.781 -0.280 -3.486 1.00 20.71 26 PRO B O 1
ATOM 1658 N N . ASN B 1 27 ? 42.369 -1.542 -2.266 1.00 17.42 27 ASN B N 1
ATOM 1659 C CA . ASN B 1 27 ? 41.601 -2.030 -3.414 1.00 16.53 27 ASN B CA 1
ATOM 1660 C C . ASN B 1 27 ? 40.281 -1.329 -3.643 1.00 14.99 27 ASN B C 1
ATOM 1661 O O . ASN B 1 27 ? 39.450 -1.814 -4.396 1.00 15.13 27 ASN B O 1
ATOM 1666 N N . ARG B 1 28 ? 40.054 -0.172 -3.015 1.00 16.17 28 ARG B N 1
ATOM 1667 C CA . ARG B 1 28 ? 38.793 0.519 -3.206 1.00 16.44 28 ARG B CA 1
ATOM 1668 C C . ARG B 1 28 ? 38.414 0.776 -4.638 1.00 15.42 28 ARG B C 1
ATOM 1669 O O . ARG B 1 28 ? 37.272 0.681 -5.079 1.00 16.16 28 ARG B O 1
ATOM 1677 N N . ASN B 1 29 ? 39.412 1.193 -5.376 1.00 17.49 29 ASN B N 1
ATOM 1678 C CA . ASN B 1 29 ? 39.201 1.373 -6.803 1.00 18.53 29 ASN B CA 1
ATOM 1679 C C . ASN B 1 29 ? 38.625 0.153 -7.505 1.00 17.41 29 ASN B C 1
ATOM 1680 O O . ASN B 1 29 ? 37.769 0.324 -8.425 1.00 18.39 29 ASN B O 1
ATOM 1685 N N . SER B 1 30 ? 38.972 -1.065 -7.098 1.00 14.46 30 SER B N 1
ATOM 1686 C CA . SER B 1 30 ? 38.467 -2.272 -7.730 1.00 12.79 30 SER B CA 1
ATOM 1687 C C . SER B 1 30 ? 37.049 -2.627 -7.292 1.00 11.07 30 SER B C 1
ATOM 1688 O O . SER B 1 30 ? 36.429 -3.477 -7.931 1.00 12.41 30 SER B O 1
ATOM 1691 N N . TYR B 1 31 ? 36.591 -2.020 -6.216 1.00 12.04 31 TYR B N 1
ATOM 1692 C CA . TYR B 1 31 ? 35.225 -2.224 -5.759 1.00 11.20 31 TYR B CA 1
ATOM 1693 C C . TYR B 1 31 ? 34.237 -1.324 -6.503 1.00 10.83 31 TYR B C 1
ATOM 1694 O O . TYR B 1 31 ? 33.011 -1.529 -6.400 1.00 11.67 31 TYR B O 1
ATOM 1703 N N . ALA B 1 32 ? 34.699 -0.298 -7.222 1.00 11.30 32 ALA B N 1
ATOM 1704 C CA . ALA B 1 32 ? 33.794 0.582 -7.969 1.00 10.98 32 ALA B CA 1
ATOM 1705 C C . ALA B 1 32 ? 33.148 -0.174 -9.116 1.00 11.47 32 ALA B C 1
ATOM 1706 O O . ALA B 1 32 ? 33.470 -1.333 -9.415 1.00 12.84 32 ALA B O 1
ATOM 1708 N N . GLY B 1 33 ? 32.208 0.538 -9.761 1.00 11.32 33 GLY B N 1
ATOM 1709 C CA . GLY B 1 33 ? 31.466 -0.039 -10.844 1.00 12.22 33 GLY B CA 1
ATOM 1710 C C . GLY B 1 33 ? 30.125 -0.553 -10.404 1.00 9.99 33 GLY B C 1
ATOM 1711 O O . GLY B 1 33 ? 29.587 -0.136 -9.363 1.00 11.42 33 GLY B O 1
ATOM 1712 N N . VAL B 1 34 ? 29.548 -1.448 -11.187 1.00 9.87 34 VAL B N 1
ATOM 1713 C CA . VAL B 1 34 ? 28.167 -1.864 -10.968 1.00 9.88 34 VAL B CA 1
ATOM 1714 C C . VAL B 1 34 ? 28.136 -3.203 -10.228 1.00 9.65 34 VAL B C 1
ATOM 1715 O O . VAL B 1 34 ? 28.814 -4.169 -10.601 1.00 9.66 34 VAL B O 1
ATOM 1719 N N . TRP B 1 35 ? 27.315 -3.253 -9.186 1.00 9.41 35 TRP B N 1
ATOM 1720 C CA . TRP B 1 35 ? 27.015 -4.440 -8.434 1.00 9.15 35 TRP B CA 1
ATOM 1721 C C . TRP B 1 35 ? 25.503 -4.674 -8.395 1.00 9.57 35 TRP B C 1
ATOM 1722 O O . TRP B 1 35 ? 24.768 -3.754 -8.056 1.00 12.11 35 TRP B O 1
ATOM 1733 N N . TYR B 1 36 ? 25.080 -5.912 -8.685 1.00 9.01 36 TYR B N 1
ATOM 1734 C CA . TYR B 1 36 ? 23.697 -6.258 -8.586 1.00 8.88 36 TYR B CA 1
ATOM 1735 C C . TYR B 1 36 ? 23.466 -6.941 -7.249 1.00 10.05 36 TYR B C 1
ATOM 1736 O O . TYR B 1 36 ? 24.312 -7.713 -6.787 1.00 11.70 36 TYR B O 1
ATOM 1745 N N . GLN B 1 37 ? 22.335 -6.690 -6.613 1.00 9.41 37 GLN B N 1
ATOM 1746 C CA . GLN B 1 37 ? 21.989 -7.403 -5.387 1.00 9.66 37 GLN B CA 1
ATOM 1747 C C . GLN B 1 37 ? 21.417 -8.759 -5.763 1.00 10.01 37 GLN B C 1
ATOM 1748 O O . GLN B 1 37 ? 20.274 -8.841 -6.258 1.00 11.49 37 GLN B O 1
ATOM 1754 N N . PHE B 1 38 ? 22.165 -9.819 -5.507 1.00 9.92 38 PHE B N 1
ATOM 1755 C CA . PHE B 1 38 ? 21.751 -11.175 -5.794 1.00 9.45 38 PHE B CA 1
ATOM 1756 C C . PHE B 1 38 ? 20.767 -11.715 -4.771 1.00 9.08 38 PHE B C 1
ATOM 1757 O O . PHE B 1 38 ? 19.797 -12.406 -5.117 1.00 9.74 38 PHE B O 1
ATOM 1765 N N . ALA B 1 39 ? 21.007 -11.425 -3.494 1.00 8.43 39 ALA B N 1
ATOM 1766 C CA . ALA B 1 39 ? 20.187 -11.948 -2.415 1.00 8.86 39 ALA B CA 1
ATOM 1767 C C . ALA B 1 39 ? 20.403 -11.083 -1.171 1.00 8.55 39 ALA B C 1
ATOM 1768 O O . ALA B 1 39 ? 21.444 -10.434 -1.056 1.00 8.57 39 ALA B O 1
ATOM 1770 N N . LEU B 1 40 ? 19.452 -11.086 -0.246 1.00 8.20 40 LEU B N 1
ATOM 1771 C CA . LEU B 1 40 ? 19.617 -10.361 1.011 1.00 8.27 40 LEU B CA 1
ATOM 1772 C C . LEU B 1 40 ? 18.743 -10.987 2.078 1.00 7.99 40 LEU B C 1
ATOM 1773 O O . LEU B 1 40 ? 17.760 -11.656 1.777 1.00 8.96 40 LEU B O 1
ATOM 1778 N N . THR B 1 41 ? 19.104 -10.749 3.330 1.00 8.11 41 THR B N 1
ATOM 1779 C CA . THR B 1 41 ? 18.254 -11.149 4.454 1.00 8.23 41 THR B CA 1
ATOM 1780 C C . THR B 1 41 ? 17.249 -10.023 4.688 1.00 8.53 41 THR B C 1
ATOM 1781 O O . THR B 1 41 ? 17.515 -8.859 4.376 1.00 9.07 41 THR B O 1
ATOM 1785 N N . ASN B 1 42 ? 16.125 -10.357 5.279 1.00 8.97 42 ASN B N 1
ATOM 1786 C CA . ASN B 1 42 ? 14.995 -9.448 5.502 1.00 9.74 42 ASN B CA 1
ATOM 1787 C C . ASN B 1 42 ? 15.428 -8.071 5.958 1.00 9.61 42 ASN B C 1
ATOM 1788 O O . ASN B 1 42 ? 16.045 -7.932 7.016 1.00 10.78 42 ASN B O 1
ATOM 1793 N N . ASN B 1 43 ? 15.131 -7.085 5.128 1.00 9.99 43 ASN B N 1
ATOM 1794 C CA . ASN B 1 43 ? 15.597 -5.752 5.367 1.00 10.49 43 ASN B CA 1
ATOM 1795 C C . ASN B 1 43 ? 14.464 -4.753 5.275 1.00 10.71 43 ASN B C 1
ATOM 1796 O O . ASN B 1 43 ? 13.904 -4.652 4.216 1.00 14.34 43 ASN B O 1
ATOM 1801 N N . PRO B 1 44 ? 14.085 -4.074 6.367 1.00 10.81 44 PRO B N 1
ATOM 1802 C CA . PRO B 1 44 ? 12.939 -3.174 6.318 1.00 11.85 44 PRO B CA 1
ATOM 1803 C C . PRO B 1 44 ? 13.282 -1.794 5.795 1.00 11.51 44 PRO B C 1
ATOM 1804 O O . PRO B 1 44 ? 12.430 -0.921 5.747 1.00 15.58 44 PRO B O 1
ATOM 1808 N N . TYR B 1 45 ? 14.543 -1.570 5.486 1.00 12.16 45 TYR B N 1
ATOM 1809 C CA . TYR B 1 45 ? 15.055 -0.269 5.055 1.00 12.67 45 TYR B CA 1
ATOM 1810 C C . TYR B 1 45 ? 15.224 -0.115 3.552 1.00 14.03 45 TYR B C 1
ATOM 1811 O O . TYR B 1 45 ? 15.172 0.993 3.004 1.00 22.53 45 TYR B O 1
ATOM 1820 N N . GLN B 1 46 ? 15.422 -1.220 2.871 1.00 10.85 46 GLN B N 1
ATOM 1821 C CA . GLN B 1 46 ? 15.707 -1.254 1.436 1.00 11.94 46 GLN B CA 1
ATOM 1822 C C . GLN B 1 46 ? 14.424 -0.946 0.661 1.00 11.01 46 GLN B C 1
ATOM 1823 O O . GLN B 1 46 ? 13.486 -1.726 0.663 1.00 11.82 46 GLN B O 1
ATOM 1829 N N . LEU B 1 47 ? 14.380 0.166 -0.013 1.00 11.93 47 LEU B N 1
ATOM 1830 C CA . LEU B 1 47 ? 13.187 0.625 -0.713 1.00 12.55 47 LEU B CA 1
ATOM 1831 C C . LEU B 1 47 ? 13.076 0.002 -2.101 1.00 12.17 47 LEU B C 1
ATOM 1832 O O . LEU B 1 47 ? 12.035 0.069 -2.737 1.00 13.99 47 LEU B O 1
ATOM 1837 N N . ILE B 1 48 ? 14.139 -0.596 -2.594 1.00 12.23 48 ILE B N 1
ATOM 1838 C CA . ILE B 1 48 ? 14.147 -1.165 -3.949 1.00 11.37 48 ILE B CA 1
ATOM 1839 C C . ILE B 1 48 ? 13.959 -2.668 -3.817 1.00 11.23 48 ILE B C 1
ATOM 1840 O O . ILE B 1 48 ? 14.804 -3.329 -3.235 1.00 11.94 48 ILE B O 1
ATOM 1845 N N . GLU B 1 49 ? 12.864 -3.205 -4.352 1.00 12.06 49 GLU B N 1
ATOM 1846 C CA . GLU B 1 49 ? 12.506 -4.602 -4.230 1.00 12.22 49 GLU B CA 1
ATOM 1847 C C . GLU B 1 49 ? 13.162 -5.499 -5.269 1.00 12.02 49 GLU B C 1
ATOM 1848 O O . GLU B 1 49 ? 13.673 -6.559 -4.961 1.00 13.70 49 GLU B O 1
ATOM 1854 N N . LYS B 1 50 ? 13.139 -5.076 -6.527 1.00 12.52 50 LYS B N 1
ATOM 1855 C CA . LYS B 1 50 ? 13.561 -5.910 -7.652 1.00 12.40 50 LYS B CA 1
ATOM 1856 C C . LYS B 1 50 ? 14.588 -5.202 -8.507 1.00 12.42 50 LYS B C 1
ATOM 1857 O O . LYS B 1 50 ? 14.639 -3.977 -8.572 1.00 12.21 50 LYS B O 1
ATOM 1863 N N . CYS B 1 51 ? 15.418 -5.965 -9.190 1.00 11.73 51 CYS B N 1
ATOM 1864 C CA . CYS B 1 51 ? 16.287 -5.475 -10.248 1.00 12.21 51 CYS B CA 1
ATOM 1865 C C . CYS B 1 51 ? 17.347 -4.516 -9.684 1.00 10.96 51 CYS B C 1
ATOM 1866 O O . CYS B 1 51 ? 17.786 -3.602 -10.351 1.00 11.75 51 CYS B O 1
ATOM 1869 N N . VAL B 1 52 ? 17.708 -4.742 -8.434 1.00 9.92 52 VAL B N 1
ATOM 1870 C CA . VAL B 1 52 ? 18.529 -3.832 -7.666 1.00 9.89 52 VAL B CA 1
ATOM 1871 C C . VAL B 1 52 ? 19.926 -3.775 -8.251 1.00 9.74 52 VAL B C 1
ATOM 1872 O O . VAL B 1 52 ? 20.672 -4.763 -8.288 1.00 10.19 52 VAL B O 1
ATOM 1876 N N . ARG B 1 53 ? 20.282 -2.577 -8.735 1.00 10.91 53 ARG B N 1
ATOM 1877 C CA . ARG B 1 53 ? 21.523 -2.271 -9.455 1.00 10.21 53 ARG B CA 1
ATOM 1878 C C . ARG B 1 53 ? 22.197 -1.122 -8.789 1.00 10.53 53 ARG B C 1
ATOM 1879 O O . ARG B 1 53 ? 21.648 -0.007 -8.764 1.00 11.24 53 ARG B O 1
ATOM 1887 N N . ASN B 1 54 ? 23.396 -1.347 -8.236 1.00 9.91 54 ASN B N 1
ATOM 1888 C CA . ASN B 1 54 ? 24.104 -0.333 -7.472 1.00 10.14 54 ASN B CA 1
ATOM 1889 C C . ASN B 1 54 ? 25.377 0.085 -8.197 1.00 10.26 54 ASN B C 1
ATOM 1890 O O . ASN B 1 54 ? 26.267 -0.709 -8.393 1.00 11.63 54 ASN B O 1
ATOM 1895 N N . GLU B 1 55 ? 25.425 1.336 -8.627 1.00 10.42 55 GLU B N 1
ATOM 1896 C CA . GLU B 1 55 ? 26.604 1.835 -9.348 1.00 11.18 55 GLU B CA 1
ATOM 1897 C C . GLU B 1 55 ? 27.441 2.694 -8.434 1.00 9.72 55 GLU B C 1
ATOM 1898 O O . GLU B 1 55 ? 26.989 3.710 -7.901 1.00 12.17 55 GLU B O 1
ATOM 1904 N N . TYR B 1 56 ? 28.681 2.285 -8.223 1.00 10.50 56 TYR B N 1
ATOM 1905 C CA . TYR B 1 56 ? 29.612 2.883 -7.295 1.00 10.87 56 TYR B CA 1
ATOM 1906 C C . TYR B 1 56 ? 30.687 3.633 -8.063 1.00 10.91 56 TYR B C 1
ATOM 1907 O O . TYR B 1 56 ? 31.299 3.064 -8.967 1.00 12.83 56 TYR B O 1
ATOM 1916 N N . SER B 1 57 ? 30.969 4.852 -7.631 1.00 12.48 57 SER B N 1
ATOM 1917 C CA . SER B 1 57 ? 32.044 5.686 -8.111 1.00 13.02 57 SER B CA 1
ATOM 1918 C C . SER B 1 57 ? 32.980 6.010 -6.939 1.00 12.27 57 SER B C 1
ATOM 1919 O O . SER B 1 57 ? 32.507 6.486 -5.918 1.00 18.44 57 SER B O 1
ATOM 1922 N N . PHE B 1 58 ? 34.277 5.775 -7.051 1.00 13.05 58 PHE B N 1
ATOM 1923 C CA . PHE B 1 58 ? 35.245 6.035 -6.005 1.00 13.00 58 PHE B CA 1
ATOM 1924 C C . PHE B 1 58 ? 35.992 7.344 -6.220 1.00 13.39 58 PHE B C 1
ATOM 1925 O O . PHE B 1 58 ? 36.538 7.564 -7.296 1.00 18.51 58 PHE B O 1
ATOM 1933 N N . ASP B 1 59 ? 36.032 8.224 -5.242 1.00 17.60 59 ASP B N 1
ATOM 1934 C CA . ASP B 1 59 ? 36.677 9.519 -5.471 1.00 20.18 59 ASP B CA 1
ATOM 1935 C C . ASP B 1 59 ? 38.021 9.611 -4.766 1.00 23.12 59 ASP B C 1
ATOM 1936 O O . ASP B 1 59 ? 38.544 10.730 -4.700 1.00 32.38 59 ASP B O 1
ATOM 1941 N N . GLY B 1 60 ? 38.597 8.531 -4.264 1.00 28.12 60 GLY B N 1
ATOM 1942 C CA . GLY B 1 60 ? 39.843 8.634 -3.537 1.00 30.91 60 GLY B CA 1
ATOM 1943 C C . GLY B 1 60 ? 39.700 8.385 -2.045 1.00 38.55 60 GLY B C 1
ATOM 1944 O O . GLY B 1 60 ? 40.622 7.777 -1.478 1.00 42.03 60 GLY B O 1
ATOM 1945 N N . LYS B 1 61 ? 38.585 8.856 -1.499 1.00 40.39 61 LYS B N 1
ATOM 1946 C CA . LYS B 1 61 ? 38.180 8.840 -0.114 1.00 41.58 61 LYS B CA 1
ATOM 1947 C C . LYS B 1 61 ? 36.868 8.091 0.136 1.00 39.97 61 LYS B C 1
ATOM 1948 O O . LYS B 1 61 ? 36.832 7.406 1.166 1.00 54.76 61 LYS B O 1
ATOM 1950 N N . GLN B 1 62 ? 35.861 8.232 -0.721 1.00 29.90 62 GLN B N 1
ATOM 1951 C CA . GLN B 1 62 ? 34.544 7.627 -0.459 1.00 21.83 62 GLN B CA 1
ATOM 1952 C C . GLN B 1 62 ? 33.980 7.138 -1.768 1.00 16.61 62 GLN B C 1
ATOM 1953 O O . GLN B 1 62 ? 34.557 7.431 -2.813 1.00 17.62 62 GLN B O 1
ATOM 1959 N N . PHE B 1 63 ? 32.859 6.431 -1.753 1.00 13.76 63 PHE B N 1
ATOM 1960 C CA . PHE B 1 63 ? 32.091 6.068 -2.905 1.00 12.97 63 PHE B CA 1
ATOM 1961 C C . PHE B 1 63 ? 30.765 6.840 -2.937 1.00 12.71 63 PHE B C 1
ATOM 1962 O O . PHE B 1 63 ? 30.097 7.018 -1.942 1.00 15.69 63 PHE B O 1
ATOM 1970 N N . VAL B 1 64 ? 30.418 7.244 -4.130 1.00 12.41 64 VAL B N 1
ATOM 1971 C CA . VAL B 1 64 ? 29.101 7.753 -4.417 1.00 13.02 64 VAL B CA 1
ATOM 1972 C C . VAL B 1 64 ? 28.326 6.632 -5.069 1.00 13.09 64 VAL B C 1
ATOM 1973 O O . VAL B 1 64 ? 28.882 5.924 -5.922 1.00 14.73 64 VAL B O 1
ATOM 1977 N N . ILE B 1 65 ? 27.069 6.478 -4.688 1.00 12.38 65 ILE B N 1
ATOM 1978 C CA . ILE B 1 65 ? 26.292 5.342 -5.165 1.00 11.62 65 ILE B CA 1
ATOM 1979 C C . ILE B 1 65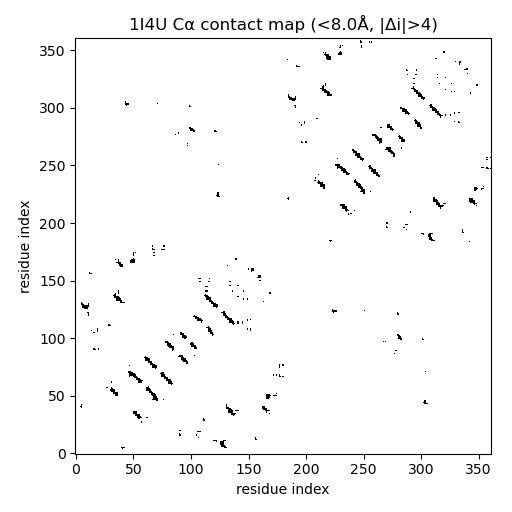 ? 24.999 5.797 -5.810 1.00 11.77 65 ILE B C 1
ATOM 1980 O O . ILE B 1 65 ? 24.276 6.652 -5.283 1.00 13.28 65 ILE B O 1
ATOM 1985 N N . GLU B 1 66 ? 24.708 5.222 -6.971 1.00 11.44 66 GLU B N 1
ATOM 1986 C CA . GLU B 1 66 ? 23.391 5.379 -7.578 1.00 11.82 66 GLU B CA 1
ATOM 1987 C C . GLU B 1 66 ? 22.746 4.000 -7.573 1.00 11.94 66 GLU B C 1
ATOM 1988 O O . GLU B 1 66 ? 23.221 3.099 -8.271 1.00 12.70 66 GLU B O 1
ATOM 1994 N N . SER B 1 67 ? 21.680 3.830 -6.833 1.00 12.01 67 SER B N 1
ATOM 1995 C CA . SER B 1 67 ? 20.990 2.568 -6.721 1.00 11.57 67 SER B CA 1
ATOM 1996 C C . SER B 1 67 ? 19.641 2.688 -7.420 1.00 11.70 67 SER B C 1
ATOM 1997 O O . SER B 1 67 ? 18.899 3.619 -7.185 1.00 14.80 67 SER B O 1
ATOM 2000 N N . THR B 1 68 ? 19.378 1.734 -8.319 1.00 12.06 68 THR B N 1
ATOM 2001 C CA . THR B 1 68 ? 18.135 1.763 -9.071 1.00 11.55 68 THR B CA 1
ATOM 2002 C C . THR B 1 68 ? 17.519 0.374 -9.104 1.00 11.22 68 THR B C 1
ATOM 2003 O O . THR B 1 68 ? 18.146 -0.653 -8.828 1.00 10.95 68 THR B O 1
ATOM 2007 N N . GLY B 1 69 ? 16.233 0.363 -9.459 1.00 12.19 69 GLY B N 1
ATOM 2008 C CA . GLY B 1 69 ? 15.465 -0.840 -9.638 1.00 11.61 69 GLY B CA 1
ATOM 2009 C C . GLY B 1 69 ? 13.984 -0.570 -9.536 1.00 12.91 69 GLY B C 1
ATOM 2010 O O . GLY B 1 69 ? 13.582 0.555 -9.778 1.00 14.84 69 GLY B O 1
ATOM 2011 N N . ILE B 1 70 ? 13.218 -1.578 -9.178 1.00 12.63 70 ILE B N 1
ATOM 2012 C CA . ILE B 1 70 ? 11.769 -1.463 -9.066 1.00 13.71 70 ILE B CA 1
ATOM 2013 C C . ILE B 1 70 ? 11.414 -1.425 -7.582 1.00 12.85 70 ILE B C 1
ATOM 2014 O O . ILE B 1 70 ? 11.765 -2.333 -6.817 1.00 12.65 70 ILE B O 1
ATOM 2019 N N . ALA B 1 71 ? 10.719 -0.350 -7.203 1.00 13.58 71 ALA B N 1
ATOM 2020 C CA . ALA B 1 71 ? 10.222 -0.173 -5.833 1.00 14.37 71 ALA B CA 1
ATOM 2021 C C . ALA B 1 71 ? 9.134 -1.183 -5.503 1.00 14.69 71 ALA B C 1
ATOM 2022 O O . ALA B 1 71 ? 8.621 -1.896 -6.388 1.00 14.79 71 ALA B O 1
ATOM 2024 N N . TYR B 1 72 ? 8.746 -1.255 -4.236 1.00 13.84 72 TYR B N 1
ATOM 2025 C CA . TYR B 1 72 ? 7.692 -2.153 -3.804 1.00 15.72 72 TYR B CA 1
ATOM 2026 C C . TYR B 1 72 ? 6.324 -1.850 -4.407 1.00 16.39 72 TYR B C 1
ATOM 2027 O O . TYR B 1 72 ? 5.478 -2.744 -4.387 1.00 20.61 72 TYR B O 1
ATOM 2036 N N . ASP B 1 73 ? 6.120 -0.658 -4.952 1.00 17.22 73 ASP B N 1
ATOM 2037 C CA . ASP B 1 73 ? 4.865 -0.345 -5.639 1.00 18.37 73 ASP B CA 1
ATOM 2038 C C . ASP B 1 73 ? 4.904 -0.670 -7.127 1.00 19.80 73 ASP B C 1
ATOM 2039 O O . ASP B 1 73 ? 3.936 -0.395 -7.838 1.00 21.43 73 ASP B O 1
ATOM 2044 N N . GLY B 1 74 ? 6.000 -1.218 -7.633 1.00 18.62 74 GLY B N 1
ATOM 2045 C CA . GLY B 1 74 ? 6.119 -1.563 -9.027 1.00 21.51 74 GLY B CA 1
ATOM 2046 C C . GLY B 1 74 ? 6.676 -0.468 -9.909 1.00 22.08 74 GLY B C 1
ATOM 2047 O O . GLY B 1 74 ? 6.840 -0.726 -11.115 1.00 26.57 74 GLY B O 1
ATOM 2048 N N . ASN B 1 75 ? 6.936 0.699 -9.338 1.00 22.94 75 ASN B N 1
ATOM 2049 C CA . ASN B 1 75 ? 7.524 1.795 -10.101 1.00 23.39 75 ASN B CA 1
ATOM 2050 C C . ASN B 1 75 ? 9.047 1.810 -10.025 1.00 21.23 75 ASN B C 1
ATOM 2051 O O . ASN B 1 75 ? 9.668 1.368 -9.055 1.00 17.44 75 ASN B O 1
ATOM 2056 N N . LEU B 1 76 ? 9.696 2.337 -11.049 1.00 19.41 76 LEU B N 1
ATOM 2057 C CA . LEU B 1 76 ? 11.151 2.557 -11.040 1.00 17.72 76 LEU B CA 1
ATOM 2058 C C . LEU B 1 76 ? 11.504 3.555 -9.933 1.00 17.32 76 LEU B C 1
ATOM 2059 O O . LEU B 1 76 ? 10.778 4.521 -9.641 1.00 19.49 76 LEU B O 1
ATOM 2064 N N . LEU B 1 77 ? 12.658 3.341 -9.331 1.00 14.99 77 LEU B N 1
ATOM 2065 C CA . LEU B 1 77 ? 13.168 4.153 -8.250 1.00 15.30 77 LEU B CA 1
ATOM 2066 C C . LEU B 1 77 ? 14.677 4.303 -8.365 1.00 14.26 77 LEU B C 1
ATOM 2067 O O . LEU B 1 77 ? 15.348 3.307 -8.635 1.00 14.88 77 LEU B O 1
ATOM 2072 N N . LYS B 1 78 ? 15.160 5.520 -8.106 1.00 15.13 78 LYS B N 1
ATOM 2073 C CA . LYS B 1 78 ? 16.568 5.794 -7.929 1.00 14.53 78 LYS B CA 1
ATOM 2074 C C . LYS B 1 78 ? 16.774 6.279 -6.497 1.00 14.96 78 LYS B C 1
ATOM 2075 O O . LYS B 1 78 ? 15.981 7.092 -6.045 1.00 18.00 78 LYS B O 1
ATOM 2081 N N . ARG B 1 79 ? 17.826 5.791 -5.861 1.00 15.47 79 ARG B N 1
ATOM 2082 C CA . ARG B 1 79 ? 18.264 6.259 -4.531 1.00 15.58 79 ARG B CA 1
ATOM 2083 C C . ARG B 1 79 ? 19.729 6.634 -4.586 1.00 15.79 79 ARG B C 1
ATOM 2084 O O . ARG B 1 79 ? 20.566 5.924 -5.158 1.00 17.75 79 ARG B O 1
ATOM 2092 N N . ASN B 1 80 ? 20.078 7.760 -4.015 1.00 15.75 80 ASN B N 1
ATOM 2093 C CA . ASN B 1 80 ? 21.420 8.254 -3.899 1.00 15.95 80 ASN B CA 1
ATOM 2094 C C . ASN B 1 80 ? 22.033 7.885 -2.557 1.00 15.30 80 ASN B C 1
ATOM 2095 O O . ASN B 1 80 ? 21.462 8.172 -1.490 1.00 17.73 80 ASN B O 1
ATOM 2100 N N . GLY B 1 81 ? 23.200 7.264 -2.623 1.00 14.53 81 GLY B N 1
ATOM 2101 C CA . GLY B 1 81 ? 23.935 6.830 -1.481 1.00 14.29 81 GLY B CA 1
ATOM 2102 C C . GLY B 1 81 ? 25.402 7.244 -1.449 1.00 12.65 81 GLY B C 1
ATOM 2103 O O . GLY B 1 81 ? 25.919 7.742 -2.438 1.00 13.70 81 GLY B O 1
ATOM 2104 N N . LYS B 1 82 ? 26.041 7.004 -0.300 1.00 12.27 82 LYS B N 1
ATOM 2105 C CA . LYS B 1 82 ? 27.419 7.215 -0.120 1.00 12.14 82 LYS B CA 1
ATOM 2106 C C . LYS B 1 82 ? 27.983 6.089 0.753 1.00 12.65 82 LYS B C 1
ATOM 2107 O O . LYS B 1 82 ? 27.247 5.585 1.622 1.00 13.50 82 LYS B O 1
ATOM 2113 N N . LEU B 1 83 ? 29.228 5.746 0.558 1.00 12.59 83 LEU B N 1
ATOM 2114 C CA . LEU B 1 83 ? 29.925 4.780 1.387 1.00 12.17 83 LEU B CA 1
ATOM 2115 C C . LEU B 1 83 ? 31.256 5.390 1.760 1.00 12.32 83 LEU B C 1
ATOM 2116 O O . LEU B 1 83 ? 32.117 5.601 0.885 1.00 14.08 83 LEU B O 1
ATOM 2121 N N . TYR B 1 84 ? 31.454 5.744 3.018 1.00 12.47 84 TYR B N 1
ATOM 2122 C CA . TYR B 1 84 ? 32.649 6.484 3.458 1.00 13.35 84 TYR B CA 1
ATOM 2123 C C . TYR B 1 84 ? 33.213 5.867 4.742 1.00 12.40 84 TYR B C 1
ATOM 2124 O O . TYR B 1 84 ? 32.467 5.204 5.503 1.00 11.62 84 TYR B O 1
ATOM 2133 N N . PRO B 1 85 ? 34.490 6.068 5.066 1.00 12.93 85 PRO B N 1
ATOM 2134 C CA . PRO B 1 85 ? 35.013 5.547 6.314 1.00 12.66 85 PRO B CA 1
ATOM 2135 C C . PRO B 1 85 ? 34.223 6.040 7.513 1.00 12.28 85 PRO B C 1
ATOM 2136 O O . PRO B 1 85 ? 33.766 7.169 7.607 1.00 13.00 85 PRO B O 1
ATOM 2140 N N . ASN B 1 86 ? 34.059 5.098 8.452 1.00 11.33 86 ASN B N 1
ATOM 2141 C CA . ASN B 1 86 ? 33.373 5.404 9.707 1.00 11.56 86 ASN B CA 1
ATOM 2142 C C . ASN B 1 86 ? 33.944 6.688 10.343 1.00 11.84 86 ASN B C 1
ATOM 2143 O O . ASN B 1 86 ? 35.150 6.760 10.437 1.00 13.08 86 ASN B O 1
ATOM 2148 N N . PRO B 1 87 ? 33.127 7.680 10.680 1.00 13.07 87 PRO B N 1
ATOM 2149 C CA . PRO B 1 87 ? 33.690 8.953 11.152 1.00 14.69 87 PRO B CA 1
ATOM 2150 C C . PRO B 1 87 ? 34.441 8.939 12.475 1.00 14.16 87 PRO B C 1
ATOM 2151 O O . PRO B 1 87 ? 35.103 9.932 12.797 1.00 17.96 87 PRO B O 1
ATOM 2155 N N . PHE B 1 88 ? 34.374 7.870 13.240 1.00 13.49 88 PHE B N 1
ATOM 2156 C CA . PHE B 1 88 ? 35.136 7.737 14.454 1.00 14.97 88 PHE B CA 1
ATOM 2157 C C . PHE B 1 88 ? 36.500 7.075 14.177 1.00 15.28 88 PHE B C 1
ATOM 2158 O O . PHE B 1 88 ? 37.245 6.808 15.081 1.00 19.34 88 PHE B O 1
ATOM 2166 N N . GLY B 1 89 ? 36.827 6.755 12.925 1.00 14.50 89 GLY B N 1
ATOM 2167 C CA . GLY B 1 89 ? 38.065 6.054 12.635 1.00 15.55 89 GLY B CA 1
ATOM 2168 C C . GLY B 1 89 ? 37.944 4.554 12.911 1.00 14.53 89 GLY B C 1
ATOM 2169 O O . GLY B 1 89 ? 38.983 3.922 12.998 1.00 16.42 89 GLY B O 1
ATOM 2170 N N . GLU B 1 90 ? 36.773 3.980 13.043 1.00 13.76 90 GLU B N 1
ATOM 2171 C CA . GLU B 1 90 ? 36.589 2.531 13.144 1.00 13.18 90 GLU B CA 1
ATOM 2172 C C . GLU B 1 90 ? 36.887 1.860 11.813 1.00 12.35 90 GLU B C 1
ATOM 2173 O O . GLU B 1 90 ? 36.709 2.480 10.776 1.00 13.73 90 GLU B O 1
ATOM 2179 N N . PRO B 1 91 ? 37.390 0.635 11.842 1.00 12.36 91 PRO B N 1
ATOM 2180 C CA . PRO B 1 91 ? 37.794 -0.070 10.626 1.00 13.15 91 PRO B CA 1
ATOM 2181 C C . PRO B 1 91 ? 36.640 -0.664 9.846 1.00 12.28 91 PRO B C 1
ATOM 2182 O O . PRO B 1 91 ? 36.556 -1.853 9.597 1.00 13.22 91 PRO B O 1
ATOM 2186 N N . HIS B 1 92 ? 35.707 0.194 9.449 1.00 12.18 92 HIS B N 1
ATOM 2187 C CA . HIS B 1 92 ? 34.602 -0.167 8.562 1.00 11.94 92 HIS B CA 1
ATOM 2188 C C . HIS B 1 92 ? 34.051 1.092 7.933 1.00 11.42 92 HIS B C 1
ATOM 2189 O O . HIS B 1 92 ? 34.334 2.209 8.349 1.00 12.11 92 HIS B O 1
ATOM 2196 N N . LEU B 1 93 ? 33.277 0.872 6.862 1.00 13.50 93 LEU B N 1
ATOM 2197 C CA . LEU B 1 93 ? 32.599 1.935 6.164 1.00 12.43 93 LEU B CA 1
ATOM 2198 C C . LEU B 1 93 ? 31.218 2.216 6.776 1.00 10.46 93 LEU B C 1
ATOM 2199 O O . LEU B 1 93 ? 30.619 1.352 7.406 1.00 13.34 93 LEU B O 1
ATOM 2204 N N . SER B 1 94 ? 30.760 3.426 6.587 1.00 11.34 94 SER B N 1
ATOM 2205 C CA . SER B 1 94 ? 29.361 3.779 6.779 1.00 10.17 94 SER B CA 1
ATOM 2206 C C . SER B 1 94 ? 28.651 3.852 5.438 1.00 11.22 94 SER B C 1
ATOM 2207 O O . SER B 1 94 ? 29.147 4.488 4.524 1.00 12.61 94 SER B O 1
ATOM 2210 N N . ILE B 1 95 ? 27.516 3.181 5.341 1.00 10.92 95 ILE B N 1
ATOM 2211 C CA . ILE B 1 95 ? 26.622 3.288 4.170 1.00 11.02 95 ILE B CA 1
ATOM 2212 C C . ILE B 1 95 ? 25.470 4.222 4.519 1.00 10.27 95 ILE B C 1
ATOM 2213 O O . ILE B 1 95 ? 24.787 4.031 5.522 1.00 12.36 95 ILE B O 1
ATOM 2218 N N . ASP B 1 96 ? 25.293 5.264 3.728 1.00 11.14 96 ASP B N 1
ATOM 2219 C CA . ASP B 1 96 ? 24.412 6.365 4.013 1.00 11.48 96 ASP B CA 1
ATOM 2220 C C . ASP B 1 96 ? 23.562 6.622 2.776 1.00 12.73 96 ASP B C 1
ATOM 2221 O O . ASP B 1 96 ? 24.101 6.574 1.684 1.00 12.96 96 ASP B O 1
ATOM 2226 N N . TYR B 1 97 ? 22.277 6.859 2.929 1.00 14.14 97 TYR B N 1
ATOM 2227 C CA . TYR B 1 97 ? 21.414 7.156 1.814 1.00 15.32 97 TYR B CA 1
ATOM 2228 C C . TYR B 1 97 ? 20.591 8.401 2.094 1.00 15.52 97 TYR B C 1
ATOM 2229 O O . TYR B 1 97 ? 20.297 8.698 3.266 1.00 17.27 97 TYR B O 1
ATOM 2238 N N . GLU B 1 98 ? 20.221 9.127 1.042 1.00 17.48 98 GLU B N 1
ATOM 2239 C CA . GLU B 1 98 ? 19.366 10.289 1.199 1.00 17.24 98 GLU B CA 1
ATOM 2240 C C . GLU B 1 98 ? 18.094 9.922 1.983 1.00 16.37 98 GLU B C 1
ATOM 2241 O O . GLU B 1 98 ? 17.522 8.882 1.676 1.00 16.45 98 GLU B O 1
ATOM 2247 N N . ASN B 1 99 ? 17.722 10.792 2.928 1.00 17.16 99 ASN B N 1
ATOM 2248 C CA . ASN B 1 99 ? 16.497 10.643 3.700 1.00 20.75 99 ASN B CA 1
ATOM 2249 C C . ASN B 1 99 ? 16.425 9.248 4.325 1.00 18.92 99 ASN B C 1
ATOM 2250 O O . ASN B 1 99 ? 15.374 8.626 4.307 1.00 22.58 99 ASN B O 1
ATOM 2255 N N . SER B 1 100 ? 17.510 8.771 4.899 1.00 18.57 100 SER B N 1
ATOM 2256 C CA . SER B 1 100 ? 17.578 7.537 5.667 1.00 16.07 100 SER B CA 1
ATOM 2257 C C . SER B 1 100 ? 18.582 7.679 6.775 1.00 14.19 100 SER B C 1
ATOM 2258 O O . SER B 1 100 ? 19.267 8.708 7.022 1.00 18.22 100 SER B O 1
ATOM 2261 N N . PHE B 1 101 ? 18.789 6.655 7.520 1.00 16.29 101 PHE B N 1
ATOM 2262 C CA . PHE B 1 101 ? 19.805 6.409 8.529 1.00 13.52 101 PHE B CA 1
ATOM 2263 C C . PHE B 1 101 ? 21.096 6.002 7.765 1.00 12.47 101 PHE B C 1
ATOM 2264 O O . PHE B 1 101 ? 21.086 5.625 6.583 1.00 14.78 101 PHE B O 1
ATOM 2272 N N . ALA B 1 102 ? 22.226 6.037 8.461 1.00 10.63 102 ALA B N 1
ATOM 2273 C CA . ALA B 1 102 ? 23.496 5.471 8.008 1.00 10.48 102 ALA B CA 1
ATOM 2274 C C . ALA B 1 102 ? 23.891 4.315 8.912 1.00 9.67 102 ALA B C 1
ATOM 2275 O O . ALA B 1 102 ? 23.591 4.298 10.097 1.00 12.58 102 ALA B O 1
ATOM 2277 N N . ALA B 1 103 ? 24.529 3.316 8.366 1.00 11.04 103 ALA B N 1
ATOM 2278 C CA . ALA B 1 103 ? 24.829 2.112 9.105 1.00 11.13 103 ALA B CA 1
ATOM 2279 C C . ALA B 1 103 ? 26.222 1.607 8.813 1.00 9.80 103 ALA B C 1
ATOM 2280 O O . ALA B 1 103 ? 26.749 1.888 7.729 1.00 10.29 103 ALA B O 1
ATOM 2282 N N . PRO B 1 104 ? 26.842 0.860 9.697 1.00 10.34 104 PRO B N 1
ATOM 2283 C CA . PRO B 1 104 ? 28.113 0.241 9.356 1.00 11.19 104 PRO B CA 1
ATOM 2284 C C . PRO B 1 104 ? 27.904 -0.757 8.234 1.00 10.74 104 PRO B C 1
ATOM 2285 O O . PRO B 1 104 ? 26.847 -1.390 8.091 1.00 11.03 104 PRO B O 1
ATOM 2289 N N . LEU B 1 105 ? 28.935 -0.921 7.416 1.00 11.30 105 LEU B N 1
ATOM 2290 C CA . LEU B 1 105 ? 28.875 -1.860 6.333 1.00 11.65 105 LEU B CA 1
ATOM 2291 C C . LEU B 1 105 ? 30.281 -2.462 6.233 1.00 11.95 105 LEU B C 1
ATOM 2292 O O . LEU B 1 105 ? 31.283 -1.825 5.959 1.00 17.28 105 LEU B O 1
ATOM 2297 N N . VAL B 1 106 ? 30.330 -3.745 6.503 1.00 9.50 106 VAL B N 1
ATOM 2298 C CA . VAL B 1 106 ? 31.507 -4.562 6.412 1.00 9.31 106 VAL B CA 1
ATOM 2299 C C . VAL B 1 106 ? 31.441 -5.398 5.130 1.00 8.57 106 VAL B C 1
ATOM 2300 O O . VAL B 1 106 ? 30.403 -5.959 4.823 1.00 9.83 106 VAL B O 1
ATOM 2304 N N . ILE B 1 107 ? 32.583 -5.462 4.440 1.00 9.55 107 ILE B N 1
ATOM 2305 C CA . ILE B 1 107 ? 32.720 -6.389 3.320 1.00 10.29 107 ILE B CA 1
ATOM 2306 C C . ILE B 1 107 ? 33.381 -7.641 3.894 1.00 10.20 107 ILE B C 1
ATOM 2307 O O . ILE B 1 107 ? 34.577 -7.690 4.188 1.00 10.58 107 ILE B O 1
ATOM 2312 N N . LEU B 1 108 ? 32.579 -8.661 4.169 1.00 10.56 108 LEU B N 1
ATOM 2313 C CA . LEU B 1 108 ? 33.090 -9.865 4.798 1.00 11.68 108 LEU B CA 1
ATOM 2314 C C . LEU B 1 108 ? 34.009 -10.603 3.857 1.00 10.34 108 LEU B C 1
ATOM 2315 O O . LEU B 1 108 ? 34.940 -11.246 4.319 1.00 12.16 108 LEU B O 1
ATOM 2320 N N . GLU B 1 109 ? 33.742 -10.532 2.563 1.00 10.04 109 GLU B N 1
ATOM 2321 C CA . GLU B 1 109 ? 34.563 -11.202 1.552 1.00 9.85 109 GLU B CA 1
ATOM 2322 C C . GLU B 1 109 ? 34.196 -10.642 0.195 1.00 9.43 109 GLU B C 1
ATOM 2323 O O . GLU B 1 109 ? 33.037 -10.395 -0.074 1.00 9.64 109 GLU B O 1
ATOM 2329 N N . THR B 1 110 ? 35.192 -10.466 -0.665 1.00 10.05 110 THR B N 1
ATOM 2330 C CA . THR B 1 110 ? 34.945 -10.098 -2.049 1.00 9.14 110 THR B CA 1
ATOM 2331 C C . THR B 1 110 ? 36.139 -10.526 -2.901 1.00 9.59 110 THR B C 1
ATOM 2332 O O . THR B 1 110 ? 37.246 -10.576 -2.410 1.00 11.09 110 THR B O 1
ATOM 2336 N N . ASP B 1 111 ? 35.889 -10.823 -4.159 1.00 8.91 111 ASP B N 1
ATOM 2337 C CA . ASP B 1 111 ? 36.951 -11.017 -5.146 1.00 9.52 111 ASP B CA 1
ATOM 2338 C C . ASP B 1 111 ? 37.013 -9.884 -6.148 1.00 9.26 111 ASP B C 1
ATOM 2339 O O . ASP B 1 111 ? 37.801 -9.953 -7.066 1.00 10.58 111 ASP B O 1
ATOM 2344 N N . TYR B 1 112 ? 36.183 -8.843 -5.983 1.00 9.47 112 TYR B N 1
ATOM 2345 C CA . TYR B 1 112 ? 36.090 -7.690 -6.836 1.00 9.58 112 TYR B CA 1
ATOM 2346 C C . TYR B 1 112 ? 35.522 -7.932 -8.241 1.00 9.19 112 TYR B C 1
ATOM 2347 O O . TYR B 1 112 ? 34.833 -7.029 -8.762 1.00 9.71 112 TYR B O 1
ATOM 2356 N N . SER B 1 113 ? 35.814 -9.078 -8.833 1.00 8.83 113 SER B N 1
ATOM 2357 C CA . SER B 1 113 ? 35.407 -9.376 -10.204 1.00 9.72 113 SER B CA 1
ATOM 2358 C C . SER B 1 113 ? 34.147 -10.183 -10.334 1.00 9.14 113 SER B C 1
ATOM 2359 O O . SER B 1 113 ? 33.631 -10.243 -11.468 1.00 10.02 113 SER B O 1
ATOM 2362 N N . ASN B 1 114 ? 33.665 -10.804 -9.263 1.00 9.44 114 ASN B N 1
ATOM 2363 C CA . ASN B 1 114 ? 32.448 -11.603 -9.370 1.00 8.70 114 ASN B CA 1
ATOM 2364 C C . ASN B 1 114 ? 31.462 -11.343 -8.244 1.00 7.98 114 ASN B C 1
ATOM 2365 O O . ASN B 1 114 ? 30.256 -11.269 -8.525 1.00 8.73 114 ASN B O 1
ATOM 2370 N N . TYR B 1 115 ? 31.908 -11.290 -6.995 1.00 8.39 115 TYR B N 1
ATOM 2371 C CA . TYR B 1 115 ? 30.991 -11.289 -5.864 1.00 8.39 115 TYR B CA 1
ATOM 2372 C C . TYR B 1 115 ? 31.487 -10.415 -4.727 1.00 8.05 115 TYR B C 1
ATOM 2373 O O . TYR B 1 115 ? 32.679 -10.158 -4.581 1.00 8.19 115 TYR B O 1
ATOM 2382 N N . ALA B 1 116 ? 30.558 -10.064 -3.862 1.00 8.11 116 ALA B N 1
ATOM 2383 C CA . ALA B 1 116 ? 30.863 -9.443 -2.578 1.00 8.11 116 ALA B CA 1
ATOM 2384 C C . ALA B 1 116 ? 29.807 -9.874 -1.578 1.00 7.96 116 ALA B C 1
ATOM 2385 O O . ALA B 1 116 ? 28.627 -9.977 -1.884 1.00 9.44 116 ALA B O 1
ATOM 2387 N N . CYS B 1 117 ? 30.251 -10.100 -0.344 1.00 8.03 117 CYS B N 1
ATOM 2388 C CA . CYS B 1 117 ? 29.410 -10.556 0.778 1.00 7.64 117 CYS B CA 1
ATOM 2389 C C . CYS B 1 117 ? 29.382 -9.427 1.808 1.00 7.58 117 CYS B C 1
ATOM 2390 O O . CYS B 1 117 ? 30.445 -9.154 2.357 1.00 8.97 117 CYS B O 1
ATOM 2393 N N . LEU B 1 118 ? 28.243 -8.774 2.008 1.00 7.73 118 LEU B N 1
ATOM 2394 C CA . LEU B 1 118 ? 28.169 -7.534 2.780 1.00 7.98 118 LEU B CA 1
ATOM 2395 C C . LEU B 1 118 ? 27.371 -7.751 4.047 1.00 7.46 118 LEU B C 1
ATOM 2396 O O . LEU B 1 118 ? 26.380 -8.504 4.054 1.00 7.94 118 LEU B O 1
ATOM 2401 N N . TYR B 1 119 ? 27.704 -7.027 5.088 1.00 8.51 119 TYR B N 1
ATOM 2402 C CA . TYR B 1 119 ? 27.171 -7.234 6.424 1.00 7.90 119 TYR B CA 1
ATOM 2403 C C . TYR B 1 119 ? 27.069 -5.968 7.229 1.00 7.54 119 TYR B C 1
ATOM 2404 O O . TYR B 1 119 ? 27.984 -5.163 7.251 1.00 9.09 119 TYR B O 1
ATOM 2413 N N . SER B 1 120 ? 25.917 -5.790 7.871 1.00 7.78 120 SER B N 1
ATOM 2414 C CA . SER B 1 120 ? 25.677 -4.691 8.794 1.00 7.92 120 SER B CA 1
ATOM 2415 C C . SER B 1 120 ? 25.033 -5.244 10.057 1.00 7.75 120 SER B C 1
ATOM 2416 O O . SER B 1 120 ? 24.265 -6.196 9.971 1.00 10.71 120 SER B O 1
ATOM 2419 N N . CYS B 1 121 ? 25.295 -4.678 11.208 1.00 8.08 121 CYS B N 1
ATOM 2420 C CA . CYS B 1 121 ? 24.684 -5.104 12.442 1.00 8.26 121 CYS B CA 1
ATOM 2421 C C . CYS B 1 121 ? 24.503 -3.934 13.363 1.00 9.16 121 CYS B C 1
ATOM 2422 O O . CYS B 1 121 ? 25.318 -2.999 13.386 1.00 10.21 121 CYS B O 1
ATOM 2425 N N . ILE B 1 122 ? 23.433 -3.990 14.164 1.00 9.65 122 ILE B N 1
ATOM 2426 C CA . ILE B 1 122 ? 23.130 -3.017 15.191 1.00 11.42 122 ILE B CA 1
ATOM 2427 C C . ILE B 1 122 ? 22.687 -3.727 16.458 1.00 10.66 122 ILE B C 1
ATOM 2428 O O . ILE B 1 122 ? 21.921 -4.675 16.405 1.00 10.79 122 ILE B O 1
ATOM 2433 N N . ASP B 1 123 ? 23.208 -3.268 17.584 1.00 11.78 123 ASP B N 1
ATOM 2434 C CA . ASP B 1 123 ? 22.860 -3.752 18.900 1.00 10.54 123 ASP B CA 1
ATOM 2435 C C . ASP B 1 123 ? 21.707 -2.980 19.522 1.00 11.09 123 ASP B C 1
ATOM 2436 O O . ASP B 1 123 ? 21.607 -1.775 19.383 1.00 15.07 123 ASP B O 1
ATOM 2441 N N . TYR B 1 124 ? 20.846 -3.709 20.221 1.00 10.38 124 TYR B N 1
ATOM 2442 C CA . TYR B 1 124 ? 19.759 -3.111 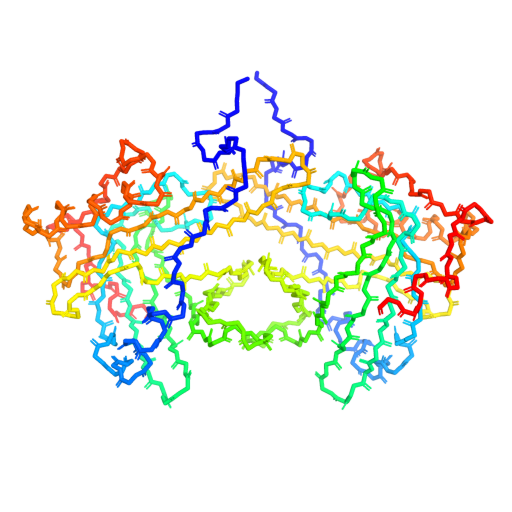20.991 1.00 10.74 124 TYR B CA 1
ATOM 2443 C C . TYR B 1 124 ? 20.086 -3.140 22.470 1.00 10.57 124 TYR B C 1
ATOM 2444 O O . TYR B 1 124 ? 20.864 -3.959 22.959 1.00 13.96 124 TYR B O 1
ATOM 2453 N N . ASN B 1 125 ? 19.418 -2.270 23.213 1.00 9.49 125 ASN B N 1
ATOM 2454 C CA . ASN B 1 125 ? 19.627 -2.159 24.644 1.00 10.34 125 ASN B CA 1
ATOM 2455 C C . ASN B 1 125 ? 19.002 -3.291 25.451 1.00 11.80 125 ASN B C 1
ATOM 2456 O O . ASN B 1 125 ? 19.288 -3.392 26.632 1.00 15.14 125 ASN B O 1
ATOM 2461 N N . PHE B 1 126 ? 18.257 -4.185 24.849 1.00 11.41 126 PHE B N 1
ATOM 2462 C CA . PHE B 1 126 ? 17.645 -5.301 25.494 1.00 13.11 126 PHE B CA 1
ATOM 2463 C C . PHE B 1 126 ? 18.423 -6.573 25.168 1.00 12.86 126 PHE B C 1
ATOM 2464 O O . PHE B 1 126 ? 17.922 -7.662 25.483 1.00 18.21 126 PHE B O 1
ATOM 2472 N N . GLY B 1 127 ? 19.609 -6.458 24.597 1.00 13.36 127 GLY B N 1
ATOM 2473 C CA . GLY B 1 127 ? 20.488 -7.595 24.516 1.00 17.83 127 GLY B CA 1
ATOM 2474 C C . GLY B 1 127 ? 20.390 -8.451 23.265 1.00 15.78 127 GLY B C 1
ATOM 2475 O O . GLY B 1 127 ? 21.027 -9.499 23.163 1.00 30.24 127 GLY B O 1
ATOM 2476 N N . TYR B 1 128 ? 19.584 -7.999 22.322 1.00 10.76 128 TYR B N 1
ATOM 2477 C CA . TYR B 1 128 ? 19.459 -8.600 20.988 1.00 10.01 128 TYR B CA 1
ATOM 2478 C C . TYR B 1 128 ? 20.221 -7.724 20.014 1.00 9.24 128 TYR B C 1
ATOM 2479 O O . TYR B 1 128 ? 20.727 -6.662 20.358 1.00 10.33 128 TYR B O 1
ATOM 2488 N N . HIS B 1 129 ? 20.242 -8.166 18.756 1.00 9.04 129 HIS B N 1
ATOM 2489 C CA . HIS B 1 129 ? 20.814 -7.374 17.665 1.00 9.16 129 HIS B CA 1
ATOM 2490 C C . HIS B 1 129 ? 19.941 -7.614 16.430 1.00 9.17 129 HIS B C 1
ATOM 2491 O O . HIS B 1 129 ? 19.123 -8.535 16.363 1.00 10.27 129 HIS B O 1
ATOM 2498 N N . SER B 1 130 ? 20.158 -6.754 15.446 1.00 10.04 130 SER B N 1
ATOM 2499 C CA . SER B 1 130 ? 19.667 -6.980 14.129 1.00 10.87 130 SER B CA 1
ATOM 2500 C C . SER B 1 130 ? 20.838 -6.918 13.152 1.00 11.08 130 SER B C 1
ATOM 2501 O O . SER B 1 130 ? 21.653 -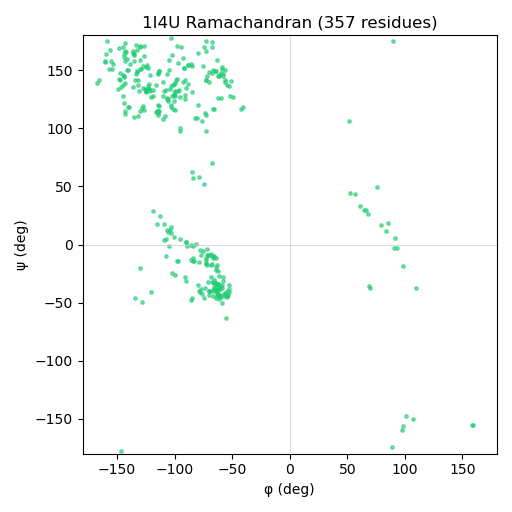6.029 13.206 1.00 11.76 130 SER B O 1
ATOM 2504 N N . ASP B 1 131 ? 20.884 -7.922 12.289 1.00 14.63 131 ASP B N 1
ATOM 2505 C CA . ASP B 1 131 ? 21.880 -7.768 11.218 1.00 11.77 131 ASP B CA 1
ATOM 2506 C C . ASP B 1 131 ? 21.173 -7.956 9.892 1.00 11.27 131 ASP B C 1
ATOM 2507 O O . ASP B 1 131 ? 20.054 -8.394 9.794 1.00 10.00 131 ASP B O 1
ATOM 2512 N N . PHE B 1 132 ? 21.905 -7.462 8.915 1.00 10.07 132 PHE B N 1
ATOM 2513 C CA . PHE B 1 132 ? 21.412 -7.264 7.582 1.00 9.06 132 PHE B CA 1
ATOM 2514 C C . PHE B 1 132 ? 22.561 -7.658 6.643 1.00 8.30 132 PHE B C 1
ATOM 2515 O O . PHE B 1 132 ? 23.620 -7.092 6.713 1.00 10.54 132 PHE B O 1
ATOM 2523 N N . SER B 1 133 ? 22.303 -8.675 5.824 1.00 8.33 133 SER B N 1
ATOM 2524 C CA . SER B 1 133 ? 23.365 -9.262 4.999 1.00 8.83 133 SER B CA 1
ATOM 2525 C C . SER B 1 133 ? 22.930 -9.247 3.520 1.00 8.07 133 SER B C 1
ATOM 2526 O O . SER B 1 133 ? 21.735 -9.277 3.225 1.00 8.97 133 SER B O 1
ATOM 2529 N N . PHE B 1 134 ? 23.907 -9.210 2.640 1.00 7.76 134 PHE B N 1
ATOM 2530 C CA . PHE B 1 134 ? 23.672 -9.085 1.219 1.00 7.86 134 PHE B CA 1
ATOM 2531 C C . PHE B 1 134 ? 24.721 -9.893 0.480 1.00 7.09 134 PHE B C 1
ATOM 2532 O O . PHE B 1 134 ? 25.911 -9.933 0.865 1.00 8.37 134 PHE B O 1
ATOM 2540 N N . ILE B 1 135 ? 24.306 -10.467 -0.643 1.00 7.18 135 ILE B N 1
ATOM 2541 C CA . ILE B 1 135 ? 25.203 -11.064 -1.622 1.00 7.33 135 ILE B CA 1
ATOM 2542 C C . ILE B 1 135 ? 25.096 -10.199 -2.877 1.00 7.89 135 ILE B C 1
ATOM 2543 O O . ILE B 1 135 ? 24.014 -10.064 -3.423 1.00 9.24 135 ILE B O 1
ATOM 2548 N N . PHE B 1 136 ? 26.219 -9.611 -3.292 1.00 8.25 136 PHE B N 1
ATOM 2549 C CA . PHE B 1 136 ? 26.318 -8.834 -4.510 1.00 9.15 136 PHE B CA 1
ATOM 2550 C C . PHE B 1 136 ? 27.052 -9.645 -5.567 1.00 8.08 136 PHE B C 1
ATOM 2551 O O . PHE B 1 136 ? 27.961 -10.435 -5.284 1.00 8.68 136 PHE B O 1
ATOM 2559 N N . SER B 1 137 ? 26.680 -9.375 -6.827 1.00 8.29 137 SER B N 1
ATOM 2560 C CA . SER B 1 137 ? 27.305 -9.999 -8.006 1.00 8.12 137 SER B CA 1
ATOM 2561 C C . SER B 1 137 ? 27.618 -8.923 -9.028 1.00 8.26 137 SER B C 1
ATOM 2562 O O . SER B 1 137 ? 26.891 -7.948 -9.133 1.00 8.44 137 SER B O 1
ATOM 2565 N N . ARG B 1 138 ? 28.667 -9.132 -9.810 1.00 8.23 138 ARG B N 1
ATOM 2566 C CA . ARG B 1 138 ? 28.932 -8.261 -10.925 1.00 8.65 138 ARG B CA 1
ATOM 2567 C C . ARG B 1 138 ? 27.946 -8.468 -12.073 1.00 8.67 138 ARG B C 1
ATOM 2568 O O . ARG B 1 138 ? 27.880 -7.636 -12.987 1.00 10.01 138 ARG B O 1
ATOM 2576 N N . SER B 1 139 ? 27.195 -9.539 -12.029 1.00 10.33 139 SER B N 1
ATOM 2577 C CA . SER B 1 139 ? 26.247 -9.918 -13.069 1.00 10.83 139 SER B CA 1
ATOM 2578 C C . SER B 1 139 ? 24.875 -10.155 -12.476 1.00 10.57 139 SER B C 1
ATOM 2579 O O . SER B 1 139 ? 24.674 -10.220 -11.266 1.00 10.35 139 SER B O 1
ATOM 2582 N N . ALA B 1 140 ? 23.876 -10.322 -13.352 1.00 11.20 140 ALA B N 1
ATOM 2583 C CA . ALA B 1 140 ? 22.517 -10.603 -12.900 1.00 11.23 140 ALA B CA 1
ATOM 2584 C C . ALA B 1 140 ? 22.434 -11.948 -12.207 1.00 11.82 140 ALA B C 1
ATOM 2585 O O . ALA B 1 140 ? 21.705 -12.097 -11.217 1.00 13.73 140 ALA B O 1
ATOM 2587 N N . ASN B 1 141 ? 23.151 -12.932 -12.705 1.00 11.65 141 ASN B N 1
ATOM 2588 C CA . ASN B 1 141 ? 23.273 -14.219 -12.082 1.00 12.71 141 ASN B CA 1
ATOM 2589 C C . ASN B 1 141 ? 24.530 -14.228 -11.226 1.00 10.52 141 ASN B C 1
ATOM 2590 O O . ASN B 1 141 ? 25.364 -13.300 -11.289 1.00 10.69 141 ASN B O 1
ATOM 2595 N N . LEU B 1 142 ? 24.688 -15.278 -10.423 1.00 10.41 142 LEU B N 1
ATOM 2596 C CA . LEU B 1 142 ? 25.928 -15.458 -9.693 1.00 9.60 142 LEU B CA 1
ATOM 2597 C C . LEU B 1 142 ? 26.184 -16.967 -9.627 1.00 10.93 142 LEU B C 1
ATOM 2598 O O . LEU B 1 142 ? 25.324 -17.751 -9.209 1.00 10.92 142 LEU B O 1
ATOM 2603 N N . ALA B 1 143 ? 27.391 -17.405 -10.030 1.00 10.74 143 ALA B N 1
ATOM 2604 C CA . ALA B 1 143 ? 27.706 -18.823 -10.047 1.00 11.54 143 ALA B CA 1
ATOM 2605 C C . ALA B 1 143 ? 27.620 -19.378 -8.619 1.00 11.44 143 ALA B C 1
ATOM 2606 O O . ALA B 1 143 ? 27.960 -18.758 -7.623 1.00 11.55 143 ALA B O 1
ATOM 2608 N N . ASP B 1 144 ? 27.186 -20.626 -8.560 1.00 12.94 144 ASP B N 1
ATOM 2609 C CA . ASP B 1 144 ? 27.016 -21.321 -7.290 1.00 13.57 144 ASP B CA 1
ATOM 2610 C C . ASP B 1 144 ? 28.267 -21.273 -6.429 1.00 12.45 144 ASP B C 1
ATOM 2611 O O . ASP B 1 144 ? 28.150 -21.148 -5.203 1.00 13.44 144 ASP B O 1
ATOM 2616 N N . GLN B 1 145 ? 29.409 -21.390 -7.041 1.00 12.38 145 GLN B N 1
ATOM 2617 C CA . GLN B 1 145 ? 30.635 -21.402 -6.248 1.00 13.10 145 GLN B CA 1
ATOM 2618 C C . GLN B 1 145 ? 30.770 -20.146 -5.433 1.00 10.63 145 GLN B C 1
ATOM 2619 O O . GLN B 1 145 ? 31.277 -20.183 -4.317 1.00 11.63 145 GLN B O 1
ATOM 2625 N N . TYR B 1 146 ? 30.370 -19.029 -5.998 1.00 9.87 146 TYR B N 1
ATOM 2626 C CA . TYR B 1 146 ? 30.479 -17.742 -5.309 1.00 9.81 146 TYR B CA 1
ATOM 2627 C C . TYR B 1 146 ? 29.383 -17.578 -4.260 1.00 9.95 146 TYR B C 1
ATOM 2628 O O . TYR B 1 146 ? 29.626 -17.027 -3.178 1.00 10.00 146 TYR B O 1
ATOM 2637 N N . VAL B 1 147 ? 28.175 -18.047 -4.558 1.00 10.34 147 VAL B N 1
ATOM 2638 C CA . VAL B 1 147 ? 27.125 -18.084 -3.561 1.00 10.48 147 VAL B CA 1
ATOM 2639 C C . VAL B 1 147 ? 27.614 -18.846 -2.335 1.00 10.63 147 VAL B C 1
ATOM 2640 O O . VAL B 1 147 ? 27.443 -18.388 -1.207 1.00 10.37 147 VAL B O 1
ATOM 2644 N N . LYS B 1 148 ? 28.255 -20.002 -2.594 1.00 10.90 148 LYS B N 1
ATOM 2645 C CA . LYS B 1 148 ? 28.723 -20.834 -1.499 1.00 11.00 148 LYS B CA 1
ATOM 2646 C C . LYS B 1 148 ? 29.813 -20.124 -0.721 1.00 10.40 148 LYS B C 1
ATOM 2647 O O . LYS B 1 148 ? 29.886 -20.282 0.509 1.00 11.24 148 LYS B O 1
ATOM 2653 N N . LYS B 1 149 ? 30.678 -19.379 -1.383 1.00 10.15 149 LYS B N 1
ATOM 2654 C CA . LYS B 1 149 ? 31.689 -18.614 -0.647 1.00 10.16 149 LYS B CA 1
ATOM 2655 C C . LYS B 1 149 ? 31.058 -17.618 0.320 1.00 9.91 149 LYS B C 1
ATOM 2656 O O . LYS B 1 149 ? 31.463 -17.495 1.483 1.00 9.76 149 LYS B O 1
ATOM 2662 N N . CYS B 1 150 ? 30.033 -16.872 -0.141 1.00 9.22 150 CYS B N 1
ATOM 2663 C CA . CYS B 1 150 ? 29.351 -16.001 0.787 1.00 9.07 150 CYS B CA 1
ATOM 2664 C C . CYS B 1 150 ? 28.674 -16.784 1.930 1.00 9.39 150 CYS B C 1
ATOM 2665 O O . CYS B 1 150 ? 28.764 -16.362 3.074 1.00 10.08 150 CYS B O 1
ATOM 2668 N N . GLU B 1 151 ? 28.030 -17.879 1.580 1.00 10.16 151 GLU B N 1
ATOM 2669 C CA . GLU B 1 151 ? 27.374 -18.664 2.656 1.00 10.76 151 GLU B CA 1
ATOM 2670 C C . GLU B 1 151 ? 28.392 -19.046 3.724 1.00 10.90 151 GLU B C 1
ATOM 2671 O O . GLU B 1 151 ? 28.107 -18.963 4.898 1.00 10.84 151 GLU B O 1
ATOM 2677 N N . ALA B 1 152 ? 29.577 -19.489 3.300 1.00 10.74 152 ALA B N 1
ATOM 2678 C CA . ALA B 1 152 ? 30.608 -19.891 4.291 1.00 11.75 152 ALA B CA 1
ATOM 2679 C C . ALA B 1 152 ? 31.070 -18.690 5.093 1.00 11.12 152 ALA B C 1
ATOM 2680 O O . ALA B 1 152 ? 31.275 -18.784 6.310 1.00 11.98 152 ALA B O 1
ATOM 2682 N N . ALA B 1 153 ? 31.206 -17.517 4.474 1.00 10.14 153 ALA B N 1
ATOM 2683 C CA . ALA B 1 153 ? 31.671 -16.357 5.200 1.00 9.94 153 ALA B CA 1
ATOM 2684 C C . ALA B 1 153 ? 30.653 -15.913 6.250 1.00 9.61 153 ALA B C 1
ATOM 2685 O O . ALA B 1 153 ? 31.006 -15.517 7.340 1.00 10.85 153 ALA B O 1
ATOM 2687 N N . PHE B 1 154 ? 29.368 -15.966 5.893 1.00 9.15 154 PHE B N 1
ATOM 2688 C CA . PHE B 1 154 ? 28.315 -15.622 6.863 1.00 9.06 154 PHE B CA 1
ATOM 2689 C C . PHE B 1 154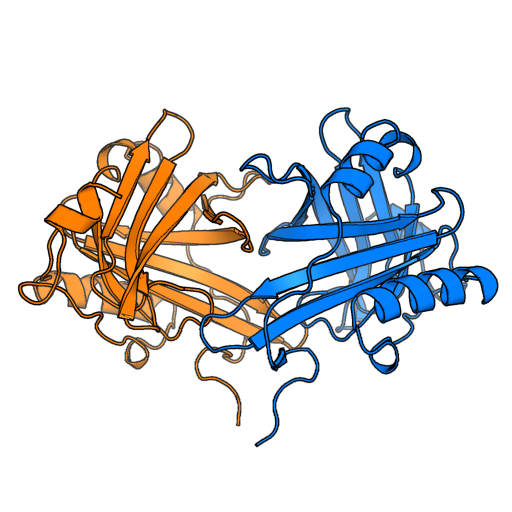 ? 28.204 -16.667 7.945 1.00 9.11 154 PHE B C 1
ATOM 2690 O O . PHE B 1 154 ? 28.058 -16.321 9.110 1.00 9.32 154 PHE B O 1
ATOM 2698 N N . LYS B 1 155 ? 28.313 -17.959 7.627 1.00 10.20 155 LYS B N 1
ATOM 2699 C CA . LYS B 1 155 ? 28.278 -18.974 8.664 1.00 10.97 155 LYS B CA 1
ATOM 2700 C C . LYS B 1 155 ? 29.435 -18.819 9.633 1.00 11.49 155 LYS B C 1
ATOM 2701 O O . LYS B 1 155 ? 29.254 -19.051 10.838 1.00 11.24 155 LYS B O 1
ATOM 2707 N N . ASN B 1 156 ? 30.585 -18.380 9.151 1.00 11.22 156 ASN B N 1
ATOM 2708 C CA . ASN B 1 156 ? 31.726 -18.156 10.027 1.00 12.39 156 ASN B CA 1
ATOM 2709 C C . ASN B 1 156 ? 31.502 -17.087 11.086 1.00 12.06 156 ASN B C 1
ATOM 2710 O O . ASN B 1 156 ? 32.158 -17.106 12.109 1.00 14.24 156 ASN B O 1
ATOM 2715 N N . ILE B 1 157 ? 30.579 -16.169 10.873 1.00 10.44 157 ILE B N 1
ATOM 2716 C CA . ILE B 1 157 ? 30.245 -15.187 11.875 1.00 9.95 157 ILE B CA 1
ATOM 2717 C C . ILE B 1 157 ? 28.857 -15.425 12.486 1.00 10.41 157 ILE B C 1
ATOM 2718 O O . ILE B 1 157 ? 28.288 -14.512 13.084 1.00 10.71 157 ILE B O 1
ATOM 2723 N N . ASN B 1 158 ? 28.339 -16.639 12.313 1.00 10.61 158 ASN B N 1
ATOM 2724 C CA . ASN B 1 158 ? 27.150 -17.097 12.985 1.00 10.57 158 ASN B CA 1
ATOM 2725 C C . ASN B 1 158 ? 25.897 -16.373 12.523 1.00 10.64 158 ASN B C 1
ATOM 2726 O O . ASN B 1 158 ? 24.900 -16.352 13.248 1.00 12.73 158 ASN B O 1
ATOM 2731 N N . VAL B 1 159 ? 25.927 -15.877 11.285 1.00 9.50 159 VAL B N 1
ATOM 2732 C CA . VAL B 1 159 ? 24.708 -15.402 10.630 1.00 10.23 159 VAL B CA 1
ATOM 2733 C C . VAL B 1 159 ? 24.027 -16.603 10.003 1.00 10.33 159 VAL B C 1
ATOM 2734 O O . VAL B 1 159 ? 24.676 -17.404 9.322 1.00 13.19 159 VAL B O 1
ATOM 2738 N N . ASP B 1 160 ? 22.729 -16.778 10.234 1.00 11.53 160 ASP B N 1
ATOM 2739 C CA . ASP B 1 160 ? 21.959 -17.897 9.720 1.00 12.90 160 ASP B CA 1
ATOM 2740 C C . ASP B 1 160 ? 21.684 -17.659 8.231 1.00 12.83 160 ASP B C 1
ATOM 2741 O O . ASP B 1 160 ? 20.847 -16.826 7.879 1.00 13.12 160 ASP B O 1
ATOM 2746 N N . THR B 1 161 ? 22.376 -18.391 7.398 1.00 11.93 161 THR B N 1
ATOM 2747 C CA . THR B 1 161 ? 22.281 -18.149 5.975 1.00 11.51 161 THR B CA 1
ATOM 2748 C C . THR B 1 161 ? 20.970 -18.603 5.368 1.00 11.16 161 THR B C 1
ATOM 2749 O O . THR B 1 161 ? 20.671 -18.261 4.212 1.00 12.18 161 THR B O 1
ATOM 2753 N N . THR B 1 162 ? 20.168 -19.371 6.116 1.00 11.75 162 THR B N 1
ATOM 2754 C CA . THR B 1 162 ? 18.834 -19.691 5.610 1.00 10.83 162 THR B CA 1
ATOM 2755 C C . THR B 1 162 ? 17.950 -18.442 5.526 1.00 10.39 162 THR B C 1
ATOM 2756 O O . THR B 1 162 ? 16.875 -18.489 4.913 1.00 11.92 162 THR B O 1
ATOM 2760 N N . ARG B 1 163 ? 18.372 -17.335 6.116 1.00 11.15 163 ARG B N 1
ATOM 2761 C CA . ARG B 1 163 ? 17.668 -16.079 6.037 1.00 10.86 163 ARG B CA 1
ATOM 2762 C C . ARG B 1 163 ? 17.798 -15.459 4.653 1.00 10.99 163 ARG B C 1
ATOM 2763 O O . ARG B 1 163 ? 17.020 -14.508 4.365 1.00 11.71 163 ARG B O 1
ATOM 2771 N N . PHE B 1 164 ? 18.714 -15.856 3.803 1.00 10.53 164 PHE B N 1
ATOM 2772 C CA . PHE B 1 164 ? 18.807 -15.157 2.504 1.00 10.32 164 PHE B CA 1
ATOM 2773 C C . PHE B 1 164 ? 17.603 -15.492 1.628 1.00 11.03 164 PHE B C 1
ATOM 2774 O O . PHE B 1 164 ? 17.207 -16.639 1.551 1.00 12.94 164 PHE B O 1
ATOM 2782 N N . VAL B 1 165 ? 17.116 -14.448 0.936 1.00 10.12 165 VAL B N 1
ATOM 2783 C CA . VAL B 1 165 ? 16.114 -14.551 -0.102 1.00 10.59 165 VAL B CA 1
ATOM 2784 C C . VAL B 1 165 ? 16.671 -13.948 -1.390 1.00 10.16 165 VAL B C 1
ATOM 2785 O O . VAL B 1 165 ? 17.323 -12.901 -1.379 1.00 10.29 165 VAL B O 1
ATOM 2789 N N . LYS B 1 166 ? 16.460 -14.618 -2.522 1.00 11.12 166 LYS B N 1
ATOM 2790 C CA . LYS B 1 166 ? 16.985 -14.158 -3.795 1.00 13.02 166 LYS B CA 1
ATOM 2791 C C . LYS B 1 166 ? 16.222 -12.938 -4.286 1.00 12.78 166 LYS B C 1
ATOM 2792 O O . LYS B 1 166 ? 15.004 -12.869 -4.181 1.00 19.35 166 LYS B O 1
ATOM 2798 N N . THR B 1 167 ? 16.903 -11.980 -4.883 1.00 11.75 167 THR B N 1
ATOM 2799 C CA . THR B 1 167 ? 16.328 -10.786 -5.474 1.00 11.12 167 THR B CA 1
ATOM 2800 C C . THR B 1 167 ? 16.063 -11.022 -6.947 1.00 11.88 167 THR B C 1
ATOM 2801 O O . THR B 1 167 ? 16.870 -11.633 -7.637 1.00 13.00 167 THR B O 1
ATOM 2805 N N . VAL B 1 168 ? 14.914 -10.512 -7.424 1.00 12.55 168 VAL B N 1
ATOM 2806 C CA . VAL B 1 168 ? 14.640 -10.632 -8.858 1.00 13.55 168 VAL B CA 1
ATOM 2807 C C . VAL B 1 168 ? 15.685 -9.898 -9.679 1.00 13.10 168 VAL B C 1
ATOM 2808 O O . VAL B 1 168 ? 15.921 -8.702 -9.442 1.00 13.14 168 VAL B O 1
ATOM 2812 N N . GLN B 1 169 ? 16.309 -10.570 -10.623 1.00 12.37 169 GLN B N 1
ATOM 2813 C CA . GLN B 1 169 ? 17.282 -10.010 -11.523 1.00 13.19 169 GLN B CA 1
ATOM 2814 C C . GLN B 1 169 ? 17.078 -10.658 -12.911 1.00 15.63 169 GLN B C 1
ATOM 2815 O O . GLN B 1 169 ? 16.390 -11.696 -13.010 1.00 18.27 169 GLN B O 1
ATOM 2821 N N . GLY B 1 170 ? 17.689 -10.058 -13.928 1.00 15.32 170 GLY B N 1
ATOM 2822 C CA . GLY B 1 170 ? 17.708 -10.673 -15.248 1.00 19.80 170 GLY B CA 1
ATOM 2823 C C . GLY B 1 170 ? 16.734 -10.132 -16.258 1.00 20.82 170 GLY B C 1
ATOM 2824 O O . GLY B 1 170 ? 16.413 -8.942 -16.240 1.00 22.01 170 GLY B O 1
ATOM 2825 N N . SER B 1 171 ? 16.214 -10.947 -17.173 1.00 26.15 171 SER B N 1
ATOM 2826 C CA . SER B 1 171 ? 15.481 -10.501 -18.355 1.00 32.37 171 SER B CA 1
ATOM 2827 C C . SER B 1 171 ? 14.216 -9.734 -18.059 1.00 31.76 171 SER B C 1
ATOM 2828 O O . SER B 1 171 ? 13.681 -8.912 -18.801 1.00 35.88 171 SER B O 1
ATOM 2831 N N . SER B 1 172 ? 13.657 -10.035 -16.907 1.00 29.43 172 SER B N 1
ATOM 2832 C CA . SER B 1 172 ? 12.457 -9.287 -16.525 1.00 32.98 172 SER B CA 1
ATOM 2833 C C . SER B 1 172 ? 12.782 -7.842 -16.135 1.00 28.81 172 SER B C 1
ATOM 2834 O O . SER B 1 172 ? 11.809 -7.069 -15.969 1.00 39.44 172 SER B O 1
ATOM 2837 N N . CYS B 1 173 ? 14.055 -7.424 -15.990 1.00 22.71 173 CYS B N 1
ATOM 2838 C CA . CYS B 1 173 ? 14.498 -6.120 -15.505 1.00 19.42 173 CYS B CA 1
ATOM 2839 C C . CYS B 1 173 ? 14.862 -5.034 -16.539 1.00 22.70 173 CYS B C 1
ATOM 2840 O O . CYS B 1 173 ? 15.652 -5.207 -17.494 1.00 27.10 173 CYS B O 1
ATOM 2843 N N . PRO B 1 174 ? 14.333 -3.836 -16.330 1.00 21.34 174 PRO B N 1
ATOM 2844 C CA . PRO B 1 174 ? 14.631 -2.736 -17.259 1.00 26.32 174 PRO B CA 1
ATOM 2845 C C . PRO B 1 174 ? 15.913 -1.977 -17.006 1.00 23.74 174 PRO B C 1
ATOM 2846 O O . PRO B 1 174 ? 15.955 -0.753 -16.801 1.00 24.75 174 PRO B O 1
ATOM 2850 N N . TYR B 1 175 ? 17.039 -2.669 -16.993 1.00 23.70 175 TYR B N 1
ATOM 2851 C CA . TYR B 1 175 ? 18.297 -2.024 -16.602 1.00 22.32 175 TYR B CA 1
ATOM 2852 C C . TYR B 1 175 ? 18.663 -0.829 -17.478 1.00 23.85 175 TYR B C 1
ATOM 2853 O O . TYR B 1 175 ? 19.238 0.140 -17.000 1.00 24.17 175 TYR B O 1
ATOM 2862 N N . ASP B 1 176 ? 18.345 -0.894 -18.778 1.00 25.94 176 ASP B N 1
ATOM 2863 C CA . ASP B 1 176 ? 18.815 0.223 -19.629 1.00 29.83 176 ASP B CA 1
ATOM 2864 C C . ASP B 1 176 ? 18.015 1.468 -19.287 1.00 27.96 176 ASP B C 1
ATOM 2865 O O . ASP B 1 176 ? 18.598 2.548 -19.349 1.00 28.48 176 ASP B O 1
ATOM 2870 N N . THR B 1 177 ? 16.748 1.324 -18.906 1.00 26.06 177 THR B N 1
ATOM 2871 C CA . THR B 1 177 ? 16.006 2.502 -18.391 1.00 26.82 177 THR B CA 1
ATOM 2872 C C . THR B 1 177 ? 16.592 2.968 -17.072 1.00 24.03 177 THR B C 1
ATOM 2873 O O . THR B 1 177 ? 16.801 4.153 -16.772 1.00 28.72 177 THR B O 1
ATOM 2877 N N . GLN B 1 178 ? 16.874 1.997 -16.199 1.00 20.74 178 GLN B N 1
ATOM 2878 C CA . GLN B 1 178 ? 17.444 2.293 -14.888 1.00 18.79 178 GLN B CA 1
ATOM 2879 C C . GLN B 1 178 ? 18.724 3.123 -14.989 1.00 21.48 178 GLN B C 1
ATOM 2880 O O . GLN B 1 178 ? 18.902 4.030 -14.163 1.00 23.83 178 GLN B O 1
ATOM 2886 N N . LYS B 1 179 ? 19.610 2.872 -15.945 1.00 26.82 179 LYS B N 1
ATOM 2887 C CA . LYS B 1 179 ? 20.908 3.473 -16.148 1.00 33.62 179 LYS B CA 1
ATOM 2888 C C . LYS B 1 179 ? 20.914 5.001 -16.327 1.00 38.00 179 LYS B C 1
ATOM 2889 O O . LYS B 1 179 ? 21.903 5.678 -16.034 1.00 43.82 179 LYS B O 1
ATOM 2895 N N . THR B 1 180 ? 19.811 5.424 -16.828 1.00 37.90 180 THR B N 1
ATOM 2896 C CA . THR B 1 180 ? 19.161 6.614 -17.336 1.00 41.07 180 THR B CA 1
ATOM 2897 C C . THR B 1 180 ? 18.653 7.470 -16.181 1.00 38.33 180 THR B C 1
ATOM 2898 O O . THR B 1 180 ? 18.645 8.711 -16.202 1.00 36.34 180 THR B O 1
ATOM 2902 N N . LEU B 1 181 ? 18.203 6.813 -15.098 1.00 32.03 181 LEU B N 1
ATOM 2903 C CA . LEU B 1 181 ? 17.549 7.638 -14.062 1.00 30.62 181 LEU B CA 1
ATOM 2904 C C . LEU B 1 181 ? 18.509 8.605 -13.365 1.00 29.85 181 LEU B C 1
ATOM 2905 O O A LEU B 1 181 ? 19.653 8.214 -13.072 0.50 46.54 181 LEU B O 1
ATOM 2906 O O B LEU B 1 181 ? 19.732 8.338 -13.405 0.50 46.40 181 LEU B O 1
#

B-factor: mean 19.42, std 10.95, range [7.09, 85.06]

CATH classification: 2.40.128.20

Nearest PDB structures (foldseek):
  1s2p-assembly1_B  TM=1.005E+00  e=6.950E-33  Homarus gammarus
  1obu-assembly1_B  TM=1.003E+00  e=4.502E-32  Homarus gammarus
  1h91-assembly1_A  TM=9.995E-01  e=5.574E-32  Homarus gammarus
  4alo-assembly1_B  TM=9.718E-01  e=4.906E-29  Homarus americanus
  2hzq-assembly1_A  TM=8.086E-01  e=3.314E-11  Homo sapiens

Secondary structure (DSSP, 8-state):
----TTEEESPPP---HHHHHHHHGGGHHHH-EEEEEEEEE--SS--EEEEEEEEEEE-SS-EEEEEEEEETTS-EEEEEEEEEE-TT--SSEEEEETTS-EEEEEEEEE-SSSEEEEEEEEE-TTSEEEEEEEEEESSSS--HHHHHHHHHHHHHTT--GGGEEEPP-STTS-HHHHTT-/---TT-EESPPPP--HHHHHHHHGGGHHHH-EEEEEEEEE--SS--EEEEEEEEEEE-SS-EEEEEEEEETTSSEEEEEEEEEE-TT--SSEEEEETTS-EEEEEEEEE-SSSEEEEEEEEE-TTSEEEEEEEEEESSSS--HHHHHHHHHHHHHTT--GGGEEEPP-STT--HHHHTT-

Radius of gyration: 21.25 Å; Cα contacts (8 Å, |Δi|>4): 788; chains: 2; bounding box: 45×52×63 Å

InterPro domains:
  IPR000566 Lipocalin/cytosolic fatty-acid binding domain [PF00061] (32-169)
  IPR003057 Invertebrate colouration protein [PR01273] (24-40)
  IPR003057 Invertebrate colouration protein [PR01273] (42-54)
  IPR003057 Invertebrate colouration protein [PR01273] (55-67)
  IPR003057 Invertebrate colouration protein [PR01273] (107-121)
  IPR003057 Invertebrate colouration protein [PR01273] (129-142)
  IPR003057 Invertebrate colouration protein [PR01273] (159-171)
  IPR012674 Calycin [G3DSA:2.40.128.20] (1-181)
  IPR012674 Calycin [SSF50814] (18-177)
  IPR022271 Lipocalin, ApoD type [PIRSF036893] (4-179)

Foldseek 3Di:
DDDDPQKFFADAFDQPLVVQLVVCVVCVVLLAAKKWWFKKFDDPFDQAFAAWIWGWDDPPFKTWIWTWFAGPVGDTDIWIWIWGCDVVNPRFIWIGTPPDDIFTKGFLDDPSQFKTKIKTKADDPPRIIGMMITIITPDQDHDVVSVVVNVVSCVVRVHDVVRMDTHHHDDPTPVVVGVVD/DDDPQWFFADQFDQPLVVQLVVPVVPVVLLAAKKAFFKKFDDPFDQAFAAWIWGWDDDNFKIWIWIWHAGPVRHIDIWIWIWGCDVVNPSFIWIGTPPDDIWTKGFLDDPSQFKTKIKTKDDDPVRIIGMMITIITPDQDHDPVSVVVNVVSCVVRPHDVVRMDTHHHPDVTDVVVRVVD

Organism: Homarus gammarus (NCBI:txid6707)

Solvent-accessible surface area: 16664 Å² total; per-residue (Å²): 191,188,75,68,89,28,23,43,91,37,150,21,35,97,18,81,70,99,102,12,59,61,92,13,70,106,54,22,116,58,2,23,30,38,0,33,4,22,4,25,0,68,19,7,45,27,59,2,68,83,4,1,22,9,52,13,63,52,93,43,171,32,2,66,1,63,4,3,0,30,14,110,110,50,90,73,53,70,31,50,1,39,0,24,64,8,48,42,68,21,35,14,7,8,30,5,34,67,101,20,24,7,17,19,12,15,4,19,57,24,51,43,77,46,12,0,0,4,7,7,20,6,56,26,29,101,53,65,16,0,4,7,1,29,7,11,1,59,60,24,118,17,54,100,102,45,37,123,78,0,64,60,15,0,112,129,19,141,7,81,20,119,39,38,95,146,10,68,34,17,130,94,12,51,37,100,65,1,108,101,80,232,78,64,90,31,22,41,89,34,151,20,37,112,14,105,76,109,141,20,64,70,94,14,60,101,56,18,97,52,2,26,29,38,0,34,4,30,5,28,0,72,18,7,44,37,52,2,66,78,0,0,24,8,55,8,66,60,98,60,71,40,0,67,1,62,3,5,0,29,15,112,104,55,89,68,49,74,36,51,1,36,0,22,58,7,46,41,70,21,31,13,5,8,28,4,40,57,98,22,22,7,15,19,9,11,3,17,56,24,49,44,77,48,10,0,0,2,8,6,16,7,25,23,30,112,47,72,16,0,4,7,0,28,3,9,0,60,61,28,118,19,50,76,119,59,24,115,95,0,56,64,15,0,128,121,11,140,6,76,12,118,37,34,100,156,11,67,31,19,127,94,16,46,40,99,69,1,122,106,72